Protein AF-A0A5C9EMW0-F1 (afdb_monomer_lite)

pLDDT: mean 88.85, std 13.1, range [24.2, 98.81]

Structure (mmCIF, N/CA/C/O backbone):
data_AF-A0A5C9EMW0-F1
#
_entry.id   AF-A0A5C9EMW0-F1
#
loop_
_atom_site.group_PDB
_atom_site.id
_atom_site.type_symbol
_atom_site.label_atom_id
_atom_site.label_alt_id
_atom_site.label_comp_id
_atom_site.label_asym_id
_atom_site.label_entity_id
_atom_site.label_seq_id
_atom_site.pdbx_PDB_ins_code
_atom_site.Cartn_x
_atom_site.Cartn_y
_atom_site.Cartn_z
_atom_site.occupancy
_atom_site.B_iso_or_equiv
_atom_site.auth_seq_id
_atom_site.auth_comp_id
_atom_site.auth_asym_id
_atom_site.auth_atom_id
_atom_site.pdbx_PDB_model_num
ATOM 1 N N . MET A 1 1 ? -1.738 -27.255 11.797 1.00 70.75 1 MET A N 1
ATOM 2 C CA . MET A 1 1 ? -0.998 -26.293 10.949 1.00 70.75 1 MET A CA 1
ATOM 3 C C . MET A 1 1 ? 0.011 -25.439 11.725 1.00 70.75 1 MET A C 1
ATOM 5 O O . MET A 1 1 ? 0.948 -24.984 11.097 1.00 70.75 1 MET A O 1
ATOM 9 N N . GLY A 1 2 ? -0.103 -25.238 13.052 1.00 86.50 2 GLY A N 1
ATOM 10 C CA . GLY A 1 2 ? 0.965 -24.588 13.847 1.00 86.50 2 GLY A CA 1
ATOM 11 C C . GLY A 1 2 ? 1.219 -23.105 13.528 1.00 86.50 2 GLY A C 1
ATOM 12 O O . GLY A 1 2 ? 2.198 -22.538 14.000 1.00 86.50 2 GLY A O 1
ATOM 13 N N . CYS A 1 3 ? 0.354 -22.484 12.723 1.00 91.69 3 CYS A N 1
ATOM 14 C CA . CYS A 1 3 ? 0.459 -21.087 12.324 1.00 91.69 3 CYS A CA 1
ATOM 15 C C . CYS A 1 3 ? 0.139 -20.159 13.502 1.00 91.69 3 CYS A C 1
ATOM 17 O O . CYS A 1 3 ? -0.806 -20.402 14.249 1.00 91.69 3 CYS A O 1
ATOM 19 N N . ASN A 1 4 ? 0.892 -19.068 13.625 1.00 95.50 4 ASN A N 1
ATOM 20 C CA . ASN A 1 4 ? 0.680 -18.011 14.619 1.00 95.50 4 ASN A CA 1
ATOM 21 C C . ASN A 1 4 ? 0.079 -16.731 14.015 1.00 95.50 4 ASN A C 1
ATOM 23 O O . ASN A 1 4 ? -0.147 -15.764 14.736 1.00 95.50 4 ASN A O 1
ATOM 27 N N . ALA A 1 5 ? -0.169 -16.714 12.705 1.00 96.25 5 ALA A N 1
ATOM 28 C CA . ALA A 1 5 ? -0.697 -15.577 11.971 1.00 96.25 5 ALA A CA 1
ATOM 29 C C . ALA A 1 5 ? -1.609 -16.046 10.835 1.00 96.25 5 ALA A C 1
ATOM 31 O O . ALA A 1 5 ? -1.439 -17.145 10.303 1.00 96.25 5 ALA A O 1
ATOM 32 N N . PHE A 1 6 ? -2.554 -15.191 10.449 1.00 96.94 6 PHE A N 1
ATOM 33 C CA . PHE A 1 6 ? -3.422 -15.412 9.301 1.00 96.94 6 PHE A CA 1
ATOM 34 C C . PHE A 1 6 ? -3.557 -14.124 8.493 1.00 96.94 6 PHE A C 1
ATOM 36 O O . PHE A 1 6 ? -4.034 -13.099 8.988 1.00 96.94 6 PHE A O 1
ATOM 43 N N . ARG A 1 7 ? -3.138 -14.181 7.228 1.00 97.06 7 ARG A N 1
ATOM 44 C CA . ARG A 1 7 ? -3.269 -13.075 6.283 1.00 97.06 7 ARG A CA 1
ATOM 45 C C . ARG A 1 7 ? -4.601 -13.179 5.554 1.00 97.06 7 ARG A C 1
ATOM 47 O O . ARG A 1 7 ? -4.888 -14.199 4.939 1.00 97.06 7 ARG A O 1
ATOM 54 N N . MET A 1 8 ? -5.382 -12.103 5.567 1.00 97.38 8 MET A N 1
ATOM 55 C CA . MET A 1 8 ? -6.654 -12.036 4.849 1.00 97.38 8 MET A CA 1
ATOM 56 C C . MET A 1 8 ? -6.841 -10.704 4.134 1.00 97.38 8 MET A C 1
ATOM 58 O O . MET A 1 8 ? -6.322 -9.680 4.569 1.00 97.38 8 MET A O 1
ATOM 62 N N . GLY A 1 9 ? -7.597 -10.715 3.038 1.00 97.69 9 GLY A N 1
ATOM 63 C CA . GLY A 1 9 ? -8.006 -9.503 2.334 1.00 97.69 9 GLY A CA 1
ATOM 64 C C . GLY A 1 9 ? -9.361 -8.984 2.804 1.00 97.69 9 GLY A C 1
ATOM 65 O O . GLY A 1 9 ? -10.212 -9.755 3.253 1.00 97.69 9 GLY A O 1
ATOM 66 N N . ILE A 1 10 ? -9.581 -7.683 2.634 1.00 97.94 10 ILE A N 1
ATOM 67 C CA . ILE A 1 10 ? -10.910 -7.077 2.702 1.00 97.94 10 ILE A CA 1
ATOM 68 C C . ILE A 1 10 ? -11.396 -6.717 1.299 1.00 97.94 10 ILE A C 1
ATOM 70 O O . ILE A 1 10 ? -10.668 -6.125 0.507 1.00 97.94 10 ILE A O 1
ATOM 74 N N . ALA A 1 11 ? -12.627 -7.101 0.969 1.00 97.69 11 ALA A N 1
ATOM 75 C CA . ALA A 1 11 ? -13.208 -6.823 -0.336 1.00 97.69 11 ALA A CA 1
ATOM 76 C C . ALA A 1 11 ? -13.998 -5.513 -0.277 1.00 97.69 11 ALA A C 1
ATOM 78 O O . ALA A 1 11 ? -15.103 -5.477 0.264 1.00 97.69 11 ALA A O 1
ATOM 79 N N . TRP A 1 12 ? -13.464 -4.445 -0.873 1.00 97.44 12 TRP A N 1
ATOM 80 C CA . TRP A 1 12 ? -14.150 -3.148 -0.936 1.00 97.44 12 TRP A CA 1
ATOM 81 C C . TRP A 1 12 ? -15.536 -3.260 -1.599 1.00 97.44 12 TRP A C 1
ATOM 83 O O . TRP A 1 12 ? -16.497 -2.658 -1.126 1.00 97.44 12 TRP A O 1
ATOM 93 N N . SER A 1 13 ? -15.701 -4.131 -2.598 1.00 95.69 13 SER A N 1
ATOM 94 C CA . SER A 1 13 ? -17.003 -4.405 -3.227 1.00 95.69 13 SER A CA 1
ATOM 95 C C . SER A 1 13 ? -18.053 -4.998 -2.280 1.00 95.69 13 SER A C 1
ATOM 97 O O . SER A 1 13 ? -19.238 -4.863 -2.554 1.00 95.69 13 SER A O 1
ATOM 99 N N . ARG A 1 14 ? -17.655 -5.625 -1.163 1.00 96.88 14 ARG A N 1
ATOM 100 C CA . ARG A 1 14 ? -18.589 -6.058 -0.107 1.00 96.88 14 ARG A CA 1
ATOM 101 C C . ARG A 1 14 ? -18.942 -4.933 0.859 1.00 96.88 14 ARG A C 1
ATOM 103 O O . ARG A 1 14 ? -20.022 -4.954 1.423 1.00 96.88 14 ARG A O 1
ATOM 110 N N . ILE A 1 15 ? -18.034 -3.979 1.061 1.00 98.12 15 ILE A N 1
ATOM 111 C CA . ILE A 1 15 ? -18.240 -2.839 1.965 1.00 98.12 15 ILE A CA 1
ATOM 112 C C . ILE A 1 15 ? -19.089 -1.746 1.306 1.00 98.12 15 ILE A C 1
ATOM 114 O O . ILE A 1 15 ? -19.855 -1.065 1.979 1.00 98.12 15 ILE A O 1
ATOM 118 N N . GLN A 1 16 ? -18.971 -1.574 -0.009 1.00 96.75 16 GLN A N 1
ATOM 119 C CA . GLN A 1 16 ? -19.819 -0.682 -0.802 1.00 96.75 16 GLN A CA 1
ATOM 120 C C . GLN A 1 16 ? -20.329 -1.435 -2.035 1.00 96.75 16 GLN A C 1
ATOM 122 O O . GLN A 1 16 ? -19.786 -1.253 -3.134 1.00 96.75 16 GLN A O 1
ATOM 127 N N . PRO A 1 17 ? -21.321 -2.325 -1.851 1.00 94.44 17 PRO A N 1
ATOM 128 C CA . PRO A 1 17 ? -21.862 -3.140 -2.927 1.00 94.44 17 PRO A CA 1
ATOM 129 C C . PRO A 1 17 ? -22.707 -2.308 -3.889 1.00 94.44 17 PRO A C 1
ATOM 131 O O . PRO A 1 17 ? -23.307 -1.299 -3.524 1.00 94.44 17 PRO A O 1
ATOM 134 N N . THR A 1 18 ? -22.766 -2.755 -5.139 1.00 91.69 18 THR A N 1
ATOM 135 C CA . THR A 1 18 ? -23.586 -2.150 -6.189 1.00 91.69 18 THR A CA 1
ATOM 136 C C . THR A 1 18 ? -24.139 -3.237 -7.102 1.00 91.69 18 THR A C 1
ATOM 138 O O . THR A 1 18 ? -23.492 -4.266 -7.302 1.00 91.69 18 THR A O 1
ATOM 141 N N . THR A 1 19 ? -25.316 -2.996 -7.672 1.00 87.31 19 THR A N 1
ATOM 142 C CA . THR A 1 19 ? -25.854 -3.764 -8.805 1.00 87.31 19 THR A CA 1
ATOM 143 C C . THR A 1 19 ? -25.600 -3.068 -10.146 1.00 87.31 19 THR A C 1
ATOM 145 O O . THR A 1 19 ? -25.823 -3.668 -11.194 1.00 87.31 19 THR A O 1
ATOM 148 N N . PHE A 1 20 ? -25.119 -1.819 -10.131 1.00 84.69 20 PHE A N 1
ATOM 149 C CA . PHE A 1 20 ? -24.737 -1.085 -11.335 1.00 84.69 20 PHE A CA 1
ATOM 150 C C . PHE A 1 20 ? -23.398 -1.594 -11.876 1.00 84.69 20 PHE A C 1
ATOM 152 O O . PHE A 1 20 ? -22.451 -1.802 -11.116 1.00 84.69 20 PHE A O 1
ATOM 159 N N . LEU A 1 21 ? -23.327 -1.760 -13.196 1.00 81.81 21 LEU A N 1
ATOM 160 C CA . LEU A 1 21 ? -22.148 -2.266 -13.908 1.00 81.81 21 LEU A CA 1
ATOM 161 C C . LEU A 1 21 ? -21.281 -1.156 -14.522 1.00 81.81 21 LEU A C 1
ATOM 163 O O . LEU A 1 21 ? -20.309 -1.454 -15.202 1.00 81.81 21 LEU A O 1
ATOM 167 N N . GLU A 1 22 ? -21.622 0.106 -14.263 1.00 83.12 22 GLU A N 1
ATOM 168 C CA . GLU A 1 22 ? -20.934 1.292 -14.775 1.00 83.12 22 GLU A CA 1
ATOM 169 C C . GLU A 1 22 ? -20.528 2.220 -13.619 1.00 83.12 22 GLU A C 1
ATOM 171 O O . GLU A 1 22 ? -21.116 2.129 -12.529 1.00 83.12 22 GLU A O 1
ATOM 176 N N . PRO A 1 23 ? -19.568 3.144 -13.835 1.00 85.62 23 PRO A N 1
ATOM 177 C CA . PRO A 1 23 ? -19.171 4.109 -12.822 1.00 85.62 23 PRO A CA 1
ATOM 178 C C . PRO A 1 23 ? -20.365 4.890 -12.254 1.00 85.62 23 PRO A C 1
ATOM 180 O O . PRO A 1 23 ? -21.146 5.496 -12.987 1.00 85.62 23 PRO A O 1
ATOM 183 N N . TYR A 1 24 ? -20.490 4.901 -10.928 1.00 86.75 24 TYR A N 1
ATOM 184 C CA . TYR A 1 24 ? -21.628 5.470 -10.201 1.00 86.75 24 TYR A CA 1
ATOM 185 C C . TYR A 1 24 ? -21.131 6.156 -8.913 1.00 86.75 24 TYR A C 1
ATOM 187 O O . TYR A 1 24 ? -20.041 5.830 -8.434 1.00 86.75 24 TYR A O 1
ATOM 195 N N . PRO A 1 25 ? -21.861 7.129 -8.328 1.00 89.25 25 PRO A N 1
ATOM 196 C CA . PRO A 1 25 ? -21.508 7.666 -7.016 1.00 89.25 25 PRO A CA 1
ATOM 197 C C . PRO A 1 25 ? -21.309 6.561 -5.960 1.00 89.25 25 PRO A C 1
ATOM 199 O O . PRO A 1 25 ? -21.977 5.530 -6.042 1.00 89.25 25 PRO A O 1
ATOM 202 N N . PRO A 1 26 ? -20.432 6.759 -4.955 1.00 92.56 26 PRO A N 1
ATOM 203 C CA . PRO A 1 26 ? -20.156 5.737 -3.949 1.00 92.56 26 PRO A CA 1
ATOM 204 C C . PRO A 1 26 ? -21.448 5.196 -3.309 1.00 92.56 26 PRO A C 1
ATOM 206 O O . PRO A 1 26 ? -22.205 5.982 -2.730 1.00 92.56 26 PRO A O 1
ATOM 209 N N . PRO A 1 27 ? -21.716 3.878 -3.383 1.00 94.56 27 PRO A N 1
ATOM 210 C CA . PRO A 1 27 ? -22.856 3.264 -2.721 1.00 94.56 27 PRO A CA 1
ATOM 211 C C . PRO A 1 27 ? -22.801 3.432 -1.206 1.00 94.56 27 PRO A C 1
ATOM 213 O O . PRO A 1 27 ? -21.761 3.761 -0.617 1.00 94.56 27 PRO A O 1
ATOM 216 N N . LYS A 1 28 ? -23.931 3.139 -0.557 1.00 95.31 28 LYS A N 1
ATOM 217 C CA . LYS A 1 28 ? -24.018 3.136 0.902 1.00 95.31 28 LYS A CA 1
ATOM 218 C C . LYS A 1 28 ? -22.983 2.173 1.488 1.00 95.31 28 LYS A C 1
ATOM 220 O O . LYS A 1 28 ? -22.788 1.066 0.995 1.00 95.31 28 LYS A O 1
ATOM 225 N N . TRP A 1 29 ? -22.346 2.619 2.563 1.00 97.62 29 TRP A N 1
ATOM 226 C CA . TRP A 1 29 ? -21.439 1.801 3.352 1.00 97.62 29 TRP A CA 1
ATOM 227 C C . TRP A 1 29 ? -22.216 0.720 4.109 1.00 97.62 29 TRP A C 1
ATOM 229 O O . TRP A 1 29 ? -23.111 1.036 4.898 1.00 97.62 29 TRP A O 1
ATOM 239 N N . ASP A 1 30 ? -21.882 -0.539 3.859 1.00 98.06 30 ASP A N 1
ATOM 240 C CA . ASP A 1 30 ? -22.531 -1.705 4.445 1.00 98.06 30 ASP A CA 1
ATOM 241 C C . ASP A 1 30 ? -21.900 -2.046 5.803 1.00 98.06 30 ASP A C 1
ATOM 243 O O . ASP A 1 30 ? -20.851 -2.689 5.905 1.00 98.06 30 ASP A O 1
ATOM 247 N N . SER A 1 31 ? -22.550 -1.600 6.878 1.00 97.62 31 SER A N 1
ATOM 248 C CA . SER A 1 31 ? -22.099 -1.855 8.247 1.00 97.62 31 SER A CA 1
ATOM 249 C C . SER A 1 31 ? -22.169 -3.329 8.662 1.00 97.62 31 SER A C 1
ATOM 251 O O . SER A 1 31 ? -21.409 -3.723 9.556 1.00 97.62 31 SER A O 1
ATOM 253 N N . ASP A 1 32 ? -23.028 -4.136 8.034 1.00 98.25 32 ASP A N 1
ATOM 254 C CA . ASP A 1 32 ? -23.157 -5.566 8.324 1.00 98.25 32 ASP A CA 1
ATOM 255 C C . ASP A 1 32 ? -21.980 -6.333 7.719 1.00 98.25 32 ASP A C 1
ATOM 257 O O . ASP A 1 32 ? -21.380 -7.181 8.388 1.00 98.25 32 ASP A O 1
ATOM 261 N N . ALA A 1 33 ? -21.549 -5.957 6.511 1.00 98.38 33 ALA A N 1
ATOM 262 C CA . ALA A 1 33 ? -20.319 -6.466 5.915 1.00 98.38 33 ALA A CA 1
ATOM 263 C C . ALA A 1 33 ? -19.090 -6.142 6.785 1.00 98.38 33 ALA A C 1
ATOM 265 O O . ALA A 1 33 ? -18.270 -7.025 7.056 1.00 98.38 33 ALA A O 1
ATOM 266 N N . VAL A 1 34 ? -18.978 -4.912 7.305 1.00 98.62 34 VAL A N 1
ATOM 267 C CA . VAL A 1 34 ? -17.901 -4.549 8.250 1.00 98.62 34 VAL A CA 1
ATOM 268 C C . VAL A 1 34 ? -17.983 -5.386 9.531 1.00 98.62 34 VAL A C 1
ATOM 270 O O . VAL A 1 34 ? -16.963 -5.866 10.028 1.00 98.62 34 VAL A O 1
ATOM 273 N N . ALA A 1 35 ? -19.185 -5.592 10.080 1.00 98.56 35 ALA A N 1
ATOM 274 C CA . ALA A 1 35 ? -19.381 -6.417 11.272 1.00 98.56 35 ALA A CA 1
ATOM 275 C C . ALA A 1 35 ? -18.983 -7.883 11.039 1.00 98.56 35 ALA A C 1
ATOM 277 O O . ALA A 1 35 ? -18.394 -8.505 11.926 1.00 98.56 35 ALA A O 1
ATOM 278 N N . HIS A 1 36 ? -19.244 -8.412 9.845 1.00 98.50 36 HIS A N 1
ATOM 279 C CA . HIS A 1 36 ? -18.816 -9.745 9.444 1.00 98.50 36 HIS A CA 1
ATOM 280 C C . HIS A 1 36 ? -17.285 -9.869 9.424 1.00 98.50 36 HIS A C 1
ATOM 282 O O . HIS A 1 36 ? -16.738 -10.772 10.057 1.00 98.50 36 HIS A O 1
ATOM 288 N N . TYR A 1 37 ? -16.577 -8.929 8.786 1.00 98.69 37 TYR A N 1
ATOM 289 C CA . TYR A 1 37 ? -15.110 -8.900 8.807 1.00 98.69 37 TYR A CA 1
ATOM 290 C C . TYR A 1 37 ? -14.548 -8.768 10.227 1.00 98.69 37 TYR A C 1
ATOM 292 O O . TYR A 1 37 ? -13.621 -9.493 10.589 1.00 98.69 37 TYR A O 1
ATOM 300 N N . ALA A 1 38 ? -15.140 -7.911 11.064 1.00 98.69 38 ALA A N 1
ATOM 301 C CA . ALA A 1 38 ? -14.742 -7.780 12.464 1.00 98.69 38 ALA A CA 1
ATOM 302 C C . ALA A 1 38 ? -14.901 -9.099 13.240 1.00 98.69 38 ALA A C 1
ATOM 304 O O . ALA A 1 38 ? -14.037 -9.420 14.049 1.00 98.69 38 ALA A O 1
ATOM 305 N N . LYS A 1 39 ? -15.948 -9.891 12.964 1.00 98.56 39 LYS A N 1
ATOM 306 C CA . LYS A 1 39 ? -16.153 -11.215 13.577 1.00 98.56 39 LYS A CA 1
ATOM 307 C C . LYS A 1 39 ? -15.090 -12.232 13.145 1.00 98.56 39 LYS A C 1
ATOM 309 O O . LYS A 1 39 ? -14.631 -13.025 13.967 1.00 98.56 39 LYS A O 1
ATOM 314 N N . ILE A 1 40 ? -14.669 -12.208 11.877 1.00 98.50 40 ILE A N 1
ATOM 315 C CA . ILE A 1 40 ? -13.554 -13.046 11.401 1.00 98.50 40 ILE A CA 1
ATOM 316 C C . ILE A 1 40 ? -12.268 -12.672 12.150 1.00 98.50 40 ILE A C 1
ATOM 318 O O . ILE A 1 40 ? -11.602 -13.543 12.703 1.00 98.50 40 ILE A O 1
ATOM 322 N N . LEU A 1 41 ? -11.946 -11.379 12.225 1.00 98.62 41 LEU A N 1
ATOM 323 C CA . LEU A 1 41 ? -10.743 -10.880 12.899 1.00 98.62 41 LEU A CA 1
ATOM 324 C C . LEU A 1 41 ? -10.756 -11.165 14.410 1.00 98.62 41 LEU A C 1
ATOM 326 O O . LEU A 1 41 ? -9.747 -11.596 14.963 1.00 98.62 41 LEU A O 1
ATOM 330 N N . GLU A 1 42 ? -11.904 -10.989 15.065 1.00 98.44 42 GLU A N 1
ATOM 331 C CA . GLU A 1 42 ? -12.145 -11.392 16.455 1.00 98.44 42 GLU A CA 1
ATOM 332 C C . GLU A 1 42 ? -11.858 -12.883 16.653 1.00 98.44 42 GLU A C 1
ATOM 334 O O . GLU A 1 42 ? -11.175 -13.258 17.604 1.00 98.44 42 GLU A O 1
ATOM 339 N N . THR A 1 43 ? -12.322 -13.731 15.730 1.00 97.88 43 THR A N 1
ATOM 340 C CA . THR A 1 43 ? -12.059 -15.173 15.776 1.00 97.88 43 THR A CA 1
ATOM 341 C C . THR A 1 43 ? -10.554 -15.435 15.718 1.00 97.88 43 THR A C 1
ATOM 343 O O . THR A 1 43 ? -10.020 -16.099 16.600 1.00 97.88 43 THR A O 1
ATOM 346 N N . LEU A 1 44 ? -9.835 -14.854 14.753 1.00 97.38 44 LEU A N 1
ATOM 347 C CA . LEU A 1 44 ? -8.378 -15.014 14.648 1.00 97.38 44 LEU A CA 1
ATOM 348 C C . LEU A 1 44 ? -7.660 -14.631 15.954 1.00 97.38 44 LEU A C 1
ATOM 350 O O . LEU A 1 44 ? -6.851 -15.408 16.462 1.00 97.38 44 LEU A O 1
ATOM 354 N N . ILE A 1 45 ? -8.020 -13.484 16.538 1.00 97.25 45 ILE A N 1
ATOM 355 C CA . ILE A 1 45 ? -7.441 -12.987 17.793 1.00 97.25 45 ILE A CA 1
ATOM 356 C C . ILE A 1 45 ? -7.719 -13.948 18.957 1.00 97.25 45 ILE A C 1
ATOM 358 O O . ILE A 1 45 ? -6.793 -14.285 19.697 1.00 97.25 45 ILE A O 1
ATOM 362 N N . THR A 1 46 ? -8.960 -14.420 19.108 1.00 96.31 46 THR A N 1
ATOM 363 C CA . THR A 1 46 ? -9.364 -15.355 20.175 1.00 96.31 46 THR A CA 1
ATOM 364 C C . THR A 1 46 ? -8.626 -16.690 20.075 1.00 96.31 46 THR A C 1
ATOM 366 O O . THR A 1 46 ? -8.224 -17.261 21.088 1.00 96.31 46 THR A O 1
ATOM 369 N N . TYR A 1 47 ? -8.357 -17.152 18.852 1.00 95.31 47 TYR A N 1
ATOM 370 C CA . TYR A 1 47 ? -7.547 -18.342 18.585 1.00 95.31 47 TYR A CA 1
ATOM 371 C C . TYR A 1 47 ? -6.030 -18.073 18.596 1.00 95.31 47 TYR A C 1
ATOM 373 O O . TYR A 1 47 ? -5.251 -18.939 18.201 1.00 95.31 47 TYR A O 1
ATOM 381 N N . LYS A 1 48 ? -5.593 -16.904 19.086 1.00 95.25 48 LYS A N 1
ATOM 382 C CA . LYS A 1 48 ? -4.180 -16.503 19.215 1.00 95.25 48 LYS A CA 1
ATOM 383 C C . LYS A 1 48 ? -3.415 -16.488 17.883 1.00 95.25 48 LYS A C 1
ATOM 385 O O . LYS A 1 48 ? -2.200 -16.673 17.873 1.00 95.25 48 LYS A O 1
ATOM 390 N N . MET A 1 49 ? -4.111 -16.239 16.773 1.00 96.88 49 MET A N 1
ATOM 391 C CA . MET A 1 49 ? -3.503 -15.971 15.471 1.00 96.88 49 MET A CA 1
ATOM 392 C C . MET A 1 49 ? -3.463 -14.464 15.212 1.00 96.88 49 MET A C 1
ATOM 394 O O . MET A 1 49 ? -4.482 -13.781 15.298 1.00 96.88 49 MET A O 1
ATOM 398 N N . GLU A 1 50 ? -2.289 -13.941 14.870 1.00 97.88 50 GLU A N 1
ATOM 399 C CA . GLU A 1 50 ? -2.089 -12.551 14.465 1.00 97.88 50 GLU A CA 1
ATOM 400 C C . GLU A 1 50 ? -2.777 -12.272 13.118 1.00 97.88 50 GLU A C 1
ATOM 402 O O . GLU A 1 50 ? -2.383 -12.855 12.101 1.00 97.88 50 GLU A O 1
ATOM 407 N N . PRO A 1 51 ? -3.783 -11.383 13.053 1.00 98.12 51 PRO A N 1
ATOM 408 C CA . PRO A 1 51 ? -4.380 -11.014 11.780 1.00 98.12 51 PRO A CA 1
ATOM 409 C C . PRO A 1 51 ? -3.454 -10.075 10.998 1.00 98.12 51 PRO A C 1
ATOM 411 O O . PRO A 1 51 ? -3.019 -9.047 11.519 1.00 98.12 51 PRO A O 1
ATOM 414 N N . ILE A 1 52 ? -3.214 -10.390 9.724 1.00 98.50 52 ILE A N 1
ATOM 415 C CA . ILE A 1 52 ? -2.524 -9.507 8.773 1.00 98.50 52 ILE A CA 1
ATOM 416 C C . ILE A 1 52 ? -3.537 -9.075 7.712 1.00 98.50 52 ILE A C 1
ATOM 418 O O . ILE A 1 52 ? -3.939 -9.876 6.862 1.00 98.50 52 ILE A O 1
ATOM 422 N N . LEU A 1 53 ? -3.975 -7.816 7.758 1.00 98.69 53 LEU A N 1
ATOM 423 C CA . LEU A 1 53 ? -5.043 -7.327 6.885 1.00 98.69 53 LEU A CA 1
ATOM 424 C C . LEU A 1 53 ? -4.477 -6.760 5.576 1.00 98.69 53 LEU A C 1
ATOM 426 O O . LEU A 1 53 ? -3.682 -5.824 5.589 1.00 98.69 53 LEU A O 1
ATOM 430 N N . THR A 1 54 ? -4.915 -7.303 4.439 1.00 98.75 54 THR A N 1
ATOM 431 C CA . THR A 1 54 ? -4.600 -6.794 3.097 1.00 98.75 54 THR A CA 1
ATOM 432 C C . THR A 1 54 ? -5.724 -5.883 2.591 1.00 98.75 54 THR A C 1
ATOM 434 O O . THR A 1 54 ? -6.855 -6.347 2.443 1.00 98.75 54 THR A O 1
ATOM 437 N N . LEU A 1 55 ? -5.433 -4.607 2.317 1.00 98.62 55 LEU A N 1
ATOM 438 C CA . LEU A 1 55 ? -6.447 -3.593 1.976 1.00 98.62 55 LEU A CA 1
ATOM 439 C C . LEU A 1 55 ? -6.847 -3.597 0.496 1.00 98.62 55 LEU A C 1
ATOM 441 O O . LEU A 1 55 ? -8.000 -3.322 0.173 1.00 98.62 55 LEU A O 1
ATOM 445 N N . HIS A 1 56 ? -5.923 -3.943 -0.399 1.00 98.06 56 HIS A N 1
ATOM 446 C CA . HIS A 1 56 ? -6.209 -4.155 -1.813 1.00 98.06 56 HIS A CA 1
ATOM 447 C C . HIS A 1 56 ? -5.540 -5.430 -2.322 1.00 98.06 56 HIS A C 1
ATOM 449 O O . HIS A 1 56 ? -4.312 -5.549 -2.329 1.00 98.06 56 HIS A O 1
ATOM 455 N N . HIS A 1 57 ? -6.360 -6.366 -2.796 1.00 96.69 57 HIS A N 1
ATOM 456 C CA . HIS A 1 57 ? -5.920 -7.648 -3.338 1.00 96.69 57 HIS A CA 1
ATOM 457 C C . HIS A 1 57 ? -6.507 -7.850 -4.742 1.00 96.69 57 HIS A C 1
ATOM 459 O O . HIS A 1 57 ? -7.448 -8.612 -4.930 1.00 96.69 57 HIS A O 1
ATOM 465 N N . PHE A 1 58 ? -5.979 -7.090 -5.707 1.00 93.62 58 PHE A N 1
ATOM 466 C CA . PHE A 1 58 ? -6.324 -7.090 -7.144 1.00 93.62 58 PHE A CA 1
ATOM 467 C C . PHE A 1 58 ? -7.757 -6.702 -7.535 1.00 93.62 58 PHE A C 1
ATOM 469 O O . PHE A 1 58 ? -8.002 -6.386 -8.697 1.00 93.62 58 PHE A O 1
ATOM 476 N N . THR A 1 59 ? -8.693 -6.661 -6.591 1.00 90.25 59 THR A N 1
ATOM 477 C CA . THR A 1 59 ? -10.100 -6.355 -6.860 1.00 90.25 59 THR A CA 1
ATOM 478 C C . THR A 1 59 ? -10.525 -5.022 -6.261 1.00 90.25 59 THR A C 1
ATOM 480 O O . THR A 1 59 ? -10.195 -4.717 -5.113 1.00 90.25 59 THR A O 1
ATOM 483 N N . HIS A 1 60 ? -11.357 -4.289 -6.993 1.00 92.12 60 HIS A N 1
ATOM 484 C CA . HIS A 1 60 ? -12.054 -3.092 -6.529 1.00 92.12 60 HIS A CA 1
ATOM 485 C C . HIS A 1 60 ? -13.497 -3.075 -7.081 1.00 92.12 60 HIS A C 1
ATOM 487 O O . HIS A 1 60 ? -13.790 -3.805 -8.030 1.00 92.12 60 HIS A O 1
ATOM 493 N N . PRO A 1 61 ? -14.430 -2.332 -6.452 1.00 92.94 61 PRO A N 1
ATOM 494 C CA . PRO A 1 61 ? -15.825 -2.272 -6.883 1.00 92.94 61 PRO A CA 1
ATOM 495 C C . PRO A 1 61 ? -16.021 -1.785 -8.324 1.00 92.94 61 PRO A C 1
ATOM 497 O O . PRO A 1 61 ? -15.336 -0.867 -8.760 1.00 92.94 61 PRO A O 1
ATOM 500 N N . MET A 1 62 ? -17.038 -2.318 -9.009 1.00 88.12 62 MET A N 1
ATOM 501 C CA . MET A 1 62 ? -17.390 -1.945 -10.391 1.00 88.12 62 MET A CA 1
ATOM 502 C C . MET A 1 62 ? -17.926 -0.510 -10.535 1.00 88.12 62 MET A C 1
ATOM 504 O O . MET A 1 62 ? -17.834 0.075 -11.602 1.00 88.12 62 MET A O 1
ATOM 508 N N . TRP A 1 63 ? -18.479 0.081 -9.467 1.00 92.62 63 TRP A N 1
ATOM 509 C CA . TRP A 1 63 ? -18.944 1.476 -9.503 1.00 92.62 63 TRP A CA 1
ATOM 510 C C . TRP A 1 63 ? -17.789 2.487 -9.572 1.00 92.62 63 TRP A C 1
ATOM 512 O O . TRP A 1 63 ? -18.023 3.682 -9.761 1.00 92.62 63 TRP A O 1
ATOM 522 N N . LEU A 1 64 ? -16.548 2.033 -9.395 1.00 92.88 64 LEU A N 1
ATOM 523 C CA . LEU A 1 64 ? -15.361 2.834 -9.650 1.00 92.88 64 LEU A CA 1
ATOM 524 C C . LEU A 1 64 ? -15.012 2.804 -11.142 1.00 92.88 64 LEU A C 1
ATOM 526 O O . LEU A 1 64 ? -15.455 1.945 -11.894 1.00 92.88 64 LEU A O 1
ATOM 530 N N . ASP A 1 65 ? -14.170 3.740 -11.570 1.00 89.69 65 ASP A N 1
ATOM 531 C CA . ASP A 1 65 ? -13.555 3.676 -12.897 1.00 89.69 65 ASP A CA 1
ATOM 532 C C . ASP A 1 65 ? -12.748 2.371 -13.033 1.00 89.69 65 ASP A C 1
ATOM 534 O O . ASP A 1 65 ? -11.970 2.033 -12.137 1.00 89.69 65 ASP A O 1
ATOM 538 N N . ILE A 1 66 ? -12.923 1.659 -14.149 1.00 89.69 66 ILE A N 1
ATOM 539 C CA . ILE A 1 66 ? -12.220 0.406 -14.463 1.00 89.69 66 ILE A CA 1
ATOM 540 C C . ILE A 1 66 ? -10.693 0.580 -14.485 1.00 89.69 66 ILE A C 1
ATOM 542 O O . ILE A 1 66 ? -9.951 -0.320 -14.103 1.00 89.69 66 ILE A O 1
ATOM 546 N N . ASP A 1 67 ? -10.210 1.771 -14.853 1.00 92.56 67 ASP A N 1
ATOM 547 C CA . ASP A 1 67 ? -8.812 2.167 -14.728 1.00 92.56 67 ASP A CA 1
ATOM 548 C C . ASP A 1 67 ? -8.613 3.000 -13.443 1.00 92.56 67 ASP A C 1
ATOM 550 O O . ASP A 1 67 ? -8.011 4.081 -13.480 1.00 92.56 67 ASP A O 1
ATOM 554 N N . LEU A 1 68 ? -9.125 2.521 -12.299 1.00 93.44 68 LEU A N 1
ATOM 555 C CA . LEU A 1 68 ? -9.209 3.215 -11.002 1.00 93.44 68 LEU A CA 1
ATOM 556 C C . LEU A 1 68 ? -8.006 4.120 -10.706 1.00 93.44 68 LEU A C 1
ATOM 558 O O . LEU A 1 68 ? -8.164 5.306 -10.410 1.00 93.44 68 LEU A O 1
ATOM 562 N N . TRP A 1 69 ? -6.798 3.571 -10.822 1.00 94.94 69 TRP A N 1
ATOM 563 C CA . TRP A 1 69 ? -5.527 4.226 -10.485 1.00 94.94 69 TRP A CA 1
ATOM 564 C C . TRP A 1 69 ? -5.145 5.371 -11.424 1.00 94.94 69 TRP A C 1
ATOM 566 O O . TRP A 1 69 ? -4.353 6.240 -11.065 1.00 94.94 69 TRP A O 1
ATOM 576 N N . LEU A 1 70 ? -5.688 5.366 -12.639 1.00 94.88 70 LEU A N 1
ATOM 577 C CA . LEU A 1 70 ? -5.494 6.401 -13.650 1.00 94.88 70 LEU A CA 1
ATOM 578 C C . LEU A 1 70 ? -6.603 7.457 -13.618 1.00 94.88 70 LEU A C 1
ATOM 580 O O . LEU A 1 70 ? -6.465 8.497 -14.268 1.00 94.88 70 LEU A O 1
ATOM 584 N N . SER A 1 71 ? -7.693 7.198 -12.895 1.00 93.50 71 SER A N 1
ATOM 585 C CA . SER A 1 71 ? -8.810 8.127 -12.754 1.00 93.50 71 SER A CA 1
ATOM 586 C C . SER A 1 71 ? -8.467 9.297 -11.818 1.00 93.50 71 SER A C 1
ATOM 588 O O . SER A 1 71 ? -7.587 9.215 -10.960 1.00 93.50 71 SER A O 1
ATOM 590 N N . LYS A 1 72 ? -9.186 10.418 -11.964 1.00 91.31 72 LYS A N 1
ATOM 591 C CA . LYS A 1 72 ? -8.964 11.626 -11.145 1.00 91.31 72 LYS A CA 1
ATOM 592 C C . LYS A 1 72 ? -9.381 11.437 -9.680 1.00 91.31 72 LYS A C 1
ATOM 594 O O . LYS A 1 72 ? -8.768 12.033 -8.801 1.00 91.31 72 LYS A O 1
ATOM 599 N N . LYS A 1 73 ? -10.436 10.652 -9.428 1.00 92.50 73 LYS A N 1
ATOM 600 C CA . LYS A 1 73 ? -11.053 10.483 -8.097 1.00 92.50 73 LYS A CA 1
ATOM 601 C C . LYS A 1 73 ? -10.681 9.163 -7.419 1.00 92.50 73 LYS A C 1
ATOM 603 O O . LYS A 1 73 ? -10.620 9.114 -6.197 1.00 92.50 73 LYS A O 1
ATOM 608 N N . GLY A 1 74 ? -10.409 8.116 -8.195 1.00 94.56 74 GLY A N 1
ATOM 609 C CA . GLY A 1 74 ? -10.155 6.762 -7.706 1.00 94.56 74 GLY A CA 1
ATOM 610 C C . GLY A 1 74 ? -9.087 6.651 -6.620 1.00 94.56 74 GLY A C 1
ATOM 611 O O . GLY A 1 74 ? -9.382 6.097 -5.562 1.00 94.56 74 GLY A O 1
ATOM 612 N N . PRO A 1 75 ? -7.884 7.227 -6.817 1.00 96.12 75 PRO A N 1
ATOM 613 C CA . PRO A 1 75 ? -6.841 7.250 -5.797 1.00 96.12 75 PRO A CA 1
ATOM 614 C C . PRO A 1 75 ? -7.319 7.765 -4.438 1.00 96.12 75 PRO A C 1
ATOM 616 O O . PRO A 1 75 ? -7.043 7.149 -3.414 1.00 96.12 75 PRO A O 1
ATOM 619 N N . GLN A 1 76 ? -8.065 8.870 -4.438 1.00 96.94 76 GLN A N 1
ATOM 620 C CA . GLN A 1 76 ? -8.568 9.494 -3.218 1.00 96.94 76 GLN A CA 1
ATOM 621 C C . GLN A 1 76 ? -9.655 8.640 -2.554 1.00 96.94 76 GLN A C 1
ATOM 623 O O . GLN A 1 76 ? -9.613 8.437 -1.345 1.00 96.94 76 GLN A O 1
ATOM 628 N N . LEU A 1 77 ? -10.565 8.062 -3.344 1.00 97.31 77 LEU A N 1
ATOM 629 C CA . LEU A 1 77 ? -11.593 7.149 -2.836 1.00 97.31 77 LEU A CA 1
ATOM 630 C C . LEU A 1 77 ? -10.984 5.907 -2.174 1.00 97.31 77 LEU A C 1
ATOM 632 O O . LEU A 1 77 ? -11.493 5.449 -1.155 1.00 97.31 77 LEU A O 1
ATOM 636 N N . PHE A 1 78 ? -9.888 5.366 -2.720 1.00 98.31 78 PHE A N 1
ATOM 637 C CA . PHE A 1 78 ? -9.217 4.220 -2.106 1.00 98.31 78 PHE A CA 1
ATOM 638 C C . PHE A 1 78 ? -8.534 4.590 -0.785 1.00 98.31 78 PHE A C 1
ATOM 640 O O . PHE A 1 78 ? -8.603 3.815 0.166 1.00 98.31 78 PHE A O 1
ATOM 647 N N . ILE A 1 79 ? -7.920 5.776 -0.701 1.00 98.56 79 ILE A N 1
ATOM 648 C CA . ILE A 1 79 ? -7.352 6.297 0.551 1.00 98.56 79 ILE A CA 1
ATOM 649 C C . ILE A 1 79 ? -8.450 6.426 1.618 1.00 98.56 79 ILE A C 1
ATOM 651 O O . ILE A 1 79 ? -8.291 5.924 2.728 1.00 98.56 79 ILE A O 1
ATOM 655 N N . GLU A 1 80 ? -9.588 7.031 1.269 1.00 98.38 80 GLU A N 1
ATOM 656 C CA . GLU A 1 80 ? -10.738 7.183 2.171 1.00 98.38 80 GLU A CA 1
ATOM 657 C C . GLU A 1 80 ? -11.303 5.832 2.619 1.00 98.38 80 GLU A C 1
ATOM 659 O O . GLU A 1 80 ? -11.549 5.634 3.809 1.00 98.38 80 GLU A O 1
ATOM 664 N N . PHE A 1 81 ? -11.458 4.883 1.689 1.00 98.62 81 PHE A N 1
ATOM 665 C CA . PHE A 1 81 ? -11.870 3.517 2.004 1.00 98.62 81 PHE A CA 1
ATOM 666 C C . PHE A 1 81 ? -10.906 2.856 2.993 1.00 98.62 81 PHE A C 1
ATOM 668 O O . PHE A 1 81 ? -11.354 2.354 4.022 1.00 98.62 81 PHE A O 1
ATOM 675 N N . ALA A 1 82 ? -9.604 2.873 2.695 1.00 98.75 82 ALA A N 1
ATOM 676 C CA . ALA A 1 82 ? -8.561 2.235 3.492 1.00 98.75 82 ALA A CA 1
ATOM 677 C C . ALA A 1 82 ? -8.514 2.785 4.925 1.00 98.75 82 ALA A C 1
ATOM 679 O O . ALA A 1 82 ? -8.490 2.011 5.880 1.00 98.75 82 ALA A O 1
ATOM 680 N N . THR A 1 83 ? -8.555 4.107 5.087 1.00 98.69 83 THR A N 1
ATOM 681 C CA . THR A 1 83 ? -8.526 4.742 6.410 1.00 98.69 83 THR A CA 1
ATOM 682 C C . THR A 1 83 ? -9.819 4.469 7.182 1.00 98.69 83 THR A C 1
ATOM 684 O O . THR A 1 83 ? -9.768 4.039 8.335 1.00 98.69 83 THR A O 1
ATOM 687 N N . ARG A 1 84 ? -10.985 4.625 6.536 1.00 98.75 84 ARG A N 1
ATOM 688 C CA . ARG A 1 84 ? -12.292 4.407 7.173 1.00 98.75 84 ARG A CA 1
ATOM 689 C C . ARG A 1 84 ? -12.495 2.961 7.612 1.00 98.75 84 ARG A C 1
ATOM 691 O O . ARG A 1 84 ? -12.981 2.718 8.714 1.00 98.75 84 ARG A O 1
ATOM 698 N N . ILE A 1 85 ? -12.145 1.991 6.765 1.00 98.81 85 ILE A N 1
ATOM 699 C CA . ILE A 1 85 ? -12.366 0.582 7.095 1.00 98.81 85 ILE A CA 1
ATOM 700 C C . ILE A 1 85 ? -11.478 0.131 8.255 1.00 98.81 85 ILE A C 1
ATOM 702 O O . ILE A 1 85 ? -11.935 -0.627 9.107 1.00 98.81 85 ILE A O 1
ATOM 706 N N . VAL A 1 86 ? -10.236 0.623 8.331 1.00 98.81 86 VAL A N 1
ATOM 707 C CA . VAL A 1 86 ? -9.330 0.315 9.445 1.00 98.81 86 VAL A CA 1
ATOM 708 C C . VAL A 1 86 ? -9.847 0.903 10.756 1.00 98.81 86 VAL A C 1
ATOM 710 O O . VAL A 1 86 ? -9.855 0.188 11.759 1.00 98.81 86 VAL A O 1
ATOM 713 N N . ASP A 1 87 ? -10.326 2.152 10.751 1.00 98.81 87 ASP A N 1
ATOM 714 C CA . ASP A 1 87 ? -10.957 2.763 11.927 1.00 98.81 87 ASP A CA 1
ATOM 715 C C . ASP A 1 87 ? -12.158 1.929 12.401 1.00 98.81 87 ASP A C 1
ATOM 717 O O . ASP A 1 87 ? -12.150 1.393 13.510 1.00 98.81 87 ASP A O 1
ATOM 721 N N . GLU A 1 88 ? -13.150 1.695 11.533 1.00 98.69 88 GLU A N 1
ATOM 722 C CA . GLU A 1 88 ? -14.367 0.969 11.915 1.00 98.69 88 GLU A CA 1
ATOM 723 C C . GLU A 1 88 ? -14.088 -0.463 12.409 1.00 98.69 88 GLU A C 1
ATOM 725 O O . GLU A 1 88 ? -14.732 -0.929 13.359 1.00 98.69 88 GLU A O 1
ATOM 730 N N . LEU A 1 89 ? -13.124 -1.169 11.805 1.00 98.81 89 LEU A N 1
ATOM 731 C CA . LEU A 1 89 ? -12.712 -2.496 12.264 1.00 98.81 89 LEU A CA 1
ATOM 732 C C . LEU A 1 89 ? -12.060 -2.435 13.648 1.00 98.81 89 LEU A C 1
ATOM 734 O O . LEU A 1 89 ? -12.446 -3.209 14.525 1.00 98.81 89 LEU A O 1
ATOM 738 N N . ASN A 1 90 ? -11.127 -1.509 13.879 1.00 98.75 90 ASN A N 1
ATOM 739 C CA . ASN A 1 90 ? -10.476 -1.352 15.180 1.00 98.75 90 ASN A CA 1
ATOM 740 C C . ASN A 1 90 ? -11.469 -0.965 16.278 1.00 98.75 90 ASN A C 1
ATOM 742 O O . ASN A 1 90 ? -11.443 -1.564 17.350 1.00 98.75 90 ASN A O 1
ATOM 746 N N . GLN A 1 91 ? -12.399 -0.046 16.010 1.00 98.56 91 GLN A N 1
ATOM 747 C CA . GLN A 1 91 ? -13.453 0.327 16.960 1.00 98.56 91 GLN A CA 1
ATOM 748 C C . GLN A 1 91 ? -14.316 -0.879 17.354 1.00 98.56 91 GLN A C 1
ATOM 750 O O . GLN A 1 91 ? -14.665 -1.058 18.524 1.00 98.56 91 GLN A O 1
ATOM 755 N N . LYS A 1 92 ? -14.668 -1.739 16.388 1.00 98.50 92 LYS A N 1
ATOM 756 C CA . LYS A 1 92 ? -15.421 -2.971 16.663 1.00 98.50 92 LYS A CA 1
ATOM 757 C C . LYS A 1 92 ? -14.583 -3.984 17.444 1.00 98.50 92 LYS A C 1
ATOM 759 O O . LYS A 1 92 ? -15.109 -4.587 18.376 1.00 98.50 92 LYS A O 1
ATOM 764 N N . LEU A 1 93 ? -13.311 -4.169 17.096 1.00 98.56 93 LEU A N 1
ATOM 765 C CA . LEU A 1 93 ? -12.417 -5.107 17.780 1.00 98.56 93 LEU A CA 1
ATOM 766 C C . LEU A 1 93 ? -12.097 -4.673 19.213 1.00 98.56 93 LEU A C 1
ATOM 768 O O . LEU A 1 93 ? -12.083 -5.514 20.105 1.00 98.56 93 LEU A O 1
ATOM 772 N N . LEU A 1 94 ? -11.946 -3.375 19.474 1.00 98.38 94 LEU A N 1
ATOM 773 C CA . LEU A 1 94 ? -11.795 -2.847 20.830 1.00 98.38 94 LEU A CA 1
ATOM 774 C C . LEU A 1 94 ? -13.001 -3.191 21.707 1.00 98.38 94 LEU A C 1
ATOM 776 O O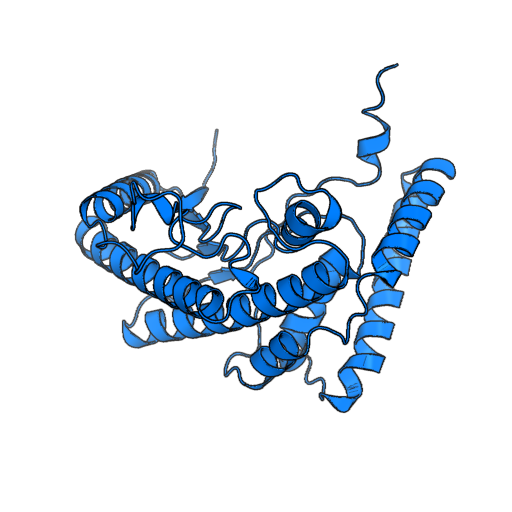 . LEU A 1 94 ? -12.831 -3.672 22.821 1.00 98.38 94 LEU A O 1
ATOM 780 N N . LYS A 1 95 ? -14.219 -3.034 21.179 1.00 97.81 95 LYS A N 1
ATOM 781 C CA . LYS A 1 95 ? -15.453 -3.385 21.904 1.00 97.81 95 LYS A CA 1
ATOM 782 C C . LYS A 1 95 ? -15.611 -4.889 22.152 1.00 97.81 95 LYS A C 1
ATOM 784 O O . LYS A 1 95 ? -16.285 -5.268 23.100 1.00 97.81 95 LYS A O 1
ATOM 789 N N . ARG A 1 96 ? -15.045 -5.730 21.283 1.00 97.00 96 ARG A N 1
ATOM 790 C CA . ARG A 1 96 ? -15.221 -7.194 21.303 1.00 97.00 96 ARG A CA 1
ATOM 791 C C . ARG A 1 96 ? -14.134 -7.916 22.095 1.00 97.00 96 ARG A C 1
ATOM 793 O O . ARG A 1 96 ? -14.432 -8.782 22.905 1.00 97.00 96 ARG A O 1
ATOM 800 N N . VAL A 1 97 ? -12.876 -7.552 21.855 1.00 97.62 97 VAL A N 1
ATOM 801 C CA . VAL A 1 97 ? -11.680 -8.260 22.344 1.00 97.62 97 VAL A CA 1
ATOM 802 C C . VAL A 1 97 ? -10.601 -7.318 22.891 1.00 97.62 97 VAL A C 1
ATOM 804 O O . VAL A 1 97 ? -9.471 -7.748 23.110 1.00 97.62 97 VAL A O 1
ATOM 807 N N . ASN A 1 98 ? -10.924 -6.034 23.100 1.00 97.12 98 ASN A N 1
ATOM 808 C CA . ASN A 1 98 ? -10.021 -5.006 23.634 1.00 97.12 98 ASN A CA 1
ATOM 809 C C . ASN A 1 98 ? -8.652 -4.955 22.929 1.00 97.12 98 ASN A C 1
ATOM 811 O O . ASN A 1 98 ? -7.596 -4.867 23.557 1.00 97.12 98 ASN A O 1
ATOM 815 N N . ARG A 1 99 ? -8.666 -5.063 21.597 1.00 96.81 99 ARG A N 1
ATOM 816 C CA . ARG A 1 99 ? -7.455 -5.112 20.779 1.00 96.81 99 ARG A CA 1
ATOM 817 C C . ARG A 1 99 ? -7.670 -4.432 19.431 1.00 96.81 99 ARG A C 1
ATOM 819 O O . ARG A 1 99 ? -8.740 -4.548 18.847 1.00 96.81 99 ARG A O 1
ATOM 826 N N . THR A 1 100 ? -6.630 -3.782 18.919 1.00 98.44 100 THR A N 1
ATOM 827 C CA . THR A 1 100 ? -6.566 -3.277 17.542 1.00 98.44 100 THR A CA 1
ATOM 828 C C . THR A 1 100 ? -5.711 -4.177 16.653 1.00 98.44 100 THR A C 1
ATOM 830 O O . THR A 1 100 ? -4.858 -4.942 17.120 1.00 98.44 100 THR A O 1
ATOM 833 N N . LEU A 1 101 ? -5.934 -4.085 15.346 1.00 98.50 101 LEU A N 1
ATOM 834 C CA . LEU A 1 101 ? -5.078 -4.711 14.346 1.00 98.50 101 LEU A CA 1
ATOM 835 C C . LEU A 1 101 ? -3.671 -4.116 14.411 1.00 98.50 101 LEU A C 1
ATOM 837 O O . LEU A 1 101 ? -3.503 -2.927 14.678 1.00 98.50 101 LEU A O 1
ATOM 841 N N . THR A 1 102 ? -2.656 -4.944 14.174 1.00 98.00 102 THR A N 1
ATOM 842 C CA . THR A 1 102 ? -1.255 -4.497 14.190 1.00 98.00 102 THR A CA 1
ATOM 843 C C . THR A 1 102 ? -0.638 -4.516 12.799 1.00 98.00 102 THR A C 1
ATOM 845 O O . THR A 1 102 ? 0.079 -3.580 12.476 1.00 98.00 102 THR A O 1
ATOM 848 N N . TYR A 1 103 ? -0.923 -5.513 11.958 1.00 98.56 103 TYR A N 1
ATOM 849 C CA . TYR A 1 103 ? -0.221 -5.691 10.684 1.00 98.56 103 TYR A CA 1
ATOM 850 C C . TYR A 1 103 ? -1.108 -5.418 9.470 1.00 98.56 103 TYR A C 1
ATOM 852 O O . TYR A 1 103 ? -2.179 -6.012 9.318 1.00 98.56 103 TYR A O 1
ATOM 860 N N . PHE A 1 104 ? -0.610 -4.568 8.571 1.00 98.69 104 PHE A N 1
ATOM 861 C CA . PHE A 1 104 ? -1.296 -4.193 7.337 1.00 98.69 104 PHE A CA 1
ATOM 862 C C . PHE A 1 104 ? -0.424 -4.388 6.108 1.00 98.69 104 PHE A C 1
ATOM 864 O O . PHE A 1 104 ? 0.746 -4.002 6.091 1.00 98.69 104 PHE A O 1
ATOM 871 N N . ILE A 1 105 ? -1.038 -4.930 5.061 1.00 98.56 105 ILE A N 1
ATOM 872 C CA . ILE A 1 105 ? -0.525 -4.951 3.695 1.00 98.56 105 ILE A CA 1
ATOM 873 C C . ILE A 1 105 ? -1.444 -4.045 2.878 1.00 98.56 105 ILE A C 1
ATOM 875 O O . ILE A 1 105 ? -2.591 -4.391 2.616 1.00 98.56 105 ILE A O 1
ATOM 879 N N . VAL A 1 106 ? -0.987 -2.865 2.471 1.00 98.50 106 VAL A N 1
ATOM 880 C CA . VAL A 1 106 ? -1.867 -1.939 1.736 1.00 98.50 106 VAL A CA 1
ATOM 881 C C . VAL A 1 106 ? -2.193 -2.500 0.350 1.00 98.50 106 VAL A C 1
ATOM 883 O O . VAL A 1 106 ? -3.359 -2.585 -0.025 1.00 98.50 106 VAL A O 1
ATOM 886 N N . PHE A 1 107 ? -1.170 -2.952 -0.378 1.00 98.12 107 PHE A N 1
ATOM 887 C CA . PHE A 1 107 ? -1.304 -3.555 -1.703 1.00 98.12 107 PHE A CA 1
ATOM 888 C C . PHE A 1 107 ? -0.691 -4.954 -1.737 1.00 98.12 107 PHE A C 1
ATOM 890 O O . PHE A 1 107 ? 0.448 -5.143 -1.297 1.00 98.12 107 PHE A O 1
ATOM 897 N N . ASN A 1 108 ? -1.427 -5.917 -2.299 1.00 97.19 108 ASN A N 1
ATOM 898 C CA . ASN A 1 108 ? -0.836 -7.155 -2.793 1.00 97.19 108 ASN A CA 1
ATOM 899 C C . ASN A 1 108 ? -0.159 -6.925 -4.145 1.00 97.19 108 ASN A C 1
ATOM 901 O O . ASN A 1 108 ? -0.786 -6.378 -5.052 1.00 97.19 108 ASN A O 1
ATOM 905 N N . GLU A 1 109 ? 1.090 -7.364 -4.251 1.00 95.12 109 GLU A N 1
ATOM 906 C CA . GLU A 1 109 ? 1.925 -7.394 -5.454 1.00 95.12 109 GLU A CA 1
ATOM 907 C C . GLU A 1 109 ? 1.787 -6.128 -6.314 1.00 95.12 109 GLU A C 1
ATOM 909 O O . GLU A 1 109 ? 1.483 -6.205 -7.511 1.00 95.12 109 GLU A O 1
ATOM 914 N N . PRO A 1 110 ? 2.009 -4.927 -5.734 1.00 94.88 110 PRO A N 1
ATOM 915 C CA . PRO A 1 110 ? 1.904 -3.676 -6.475 1.00 94.88 110 PRO A CA 1
ATOM 916 C C . PRO A 1 110 ? 2.923 -3.595 -7.615 1.00 94.88 110 PRO A C 1
ATOM 918 O O . PRO A 1 110 ? 2.756 -2.769 -8.506 1.00 94.88 110 PRO A O 1
ATOM 921 N N . ASN A 1 111 ? 3.959 -4.441 -7.601 1.00 90.06 111 ASN A N 1
ATOM 922 C CA . ASN A 1 111 ? 4.928 -4.572 -8.675 1.00 90.06 111 ASN A CA 1
ATOM 923 C C . ASN A 1 111 ? 4.430 -5.397 -9.870 1.00 90.06 111 ASN A C 1
ATOM 925 O O . ASN A 1 111 ? 4.800 -5.082 -10.995 1.00 90.06 111 ASN A O 1
ATOM 929 N N . LEU A 1 112 ? 3.586 -6.410 -9.664 1.00 89.81 112 LEU A N 1
ATOM 930 C CA . LEU A 1 112 ? 3.072 -7.258 -10.745 1.00 89.81 112 LEU A CA 1
ATOM 931 C C . LEU A 1 112 ? 1.719 -6.766 -11.272 1.00 89.81 112 LEU A C 1
ATOM 933 O O . LEU A 1 112 ? 1.452 -6.816 -12.473 1.00 89.81 112 LEU A O 1
ATOM 937 N N . PHE A 1 113 ? 0.871 -6.232 -10.395 1.00 92.12 113 PHE A N 1
ATOM 938 C CA . PHE A 1 113 ? -0.500 -5.860 -10.734 1.00 92.12 113 PHE A CA 1
ATOM 939 C C . PHE A 1 113 ? -0.637 -4.893 -11.929 1.00 92.12 113 PHE A C 1
ATOM 941 O O . PHE A 1 113 ? -1.454 -5.158 -12.814 1.00 92.12 113 PHE A O 1
ATOM 948 N N . PRO A 1 114 ? 0.169 -3.817 -12.056 1.00 92.44 114 PRO A N 1
ATOM 949 C CA . PRO A 1 114 ? 0.084 -2.932 -13.218 1.00 92.44 114 PRO A CA 1
ATOM 950 C C . PRO A 1 114 ? 0.463 -3.616 -14.541 1.00 92.44 114 PRO A C 1
ATOM 952 O O . PRO A 1 114 ? -0.080 -3.252 -15.585 1.00 92.44 114 PRO A O 1
ATOM 955 N N . ILE A 1 115 ? 1.352 -4.617 -14.514 1.00 89.94 115 ILE A N 1
ATOM 956 C CA . ILE A 1 115 ? 1.717 -5.423 -15.693 1.00 89.94 115 ILE A CA 1
ATOM 957 C C . ILE A 1 115 ? 0.523 -6.279 -16.115 1.00 89.94 115 ILE A C 1
ATOM 959 O O . ILE A 1 115 ? 0.160 -6.292 -17.294 1.00 89.94 115 ILE A O 1
ATOM 963 N N . LEU A 1 116 ? -0.109 -6.949 -15.147 1.00 89.56 116 LEU A N 1
ATOM 964 C CA . LEU A 1 116 ? -1.295 -7.778 -15.366 1.00 89.56 116 LEU A CA 1
ATOM 965 C C . LEU A 1 116 ? -2.440 -6.976 -15.999 1.00 89.56 116 LEU A C 1
ATOM 967 O O . LEU A 1 116 ? -3.077 -7.459 -16.933 1.00 89.56 116 LEU A O 1
ATOM 971 N N . LEU A 1 117 ? -2.648 -5.735 -15.554 1.00 90.00 117 LEU A N 1
ATOM 972 C CA . LEU A 1 117 ? -3.640 -4.821 -16.125 1.00 90.00 117 LEU A CA 1
ATOM 973 C C . LEU A 1 117 ? -3.258 -4.330 -17.526 1.00 90.00 117 LEU A C 1
ATOM 975 O O . LEU A 1 117 ? -3.977 -4.573 -18.488 1.00 90.00 117 LEU A O 1
ATOM 979 N N . TYR A 1 118 ? -2.138 -3.615 -17.650 1.00 91.31 118 TYR A N 1
ATOM 980 C CA . TYR A 1 118 ? -1.912 -2.728 -18.797 1.00 91.31 118 TYR A CA 1
ATOM 981 C C . TYR A 1 118 ? -1.015 -3.307 -19.890 1.00 91.31 118 TYR A C 1
ATOM 983 O O . TYR A 1 118 ? -0.945 -2.721 -20.974 1.00 91.31 118 TYR A O 1
ATOM 991 N N . LEU A 1 119 ? -0.323 -4.419 -19.624 1.00 87.50 119 LEU A N 1
ATOM 992 C CA . LEU A 1 119 ? 0.494 -5.118 -20.619 1.00 87.50 119 LEU A CA 1
ATOM 993 C C . LEU A 1 119 ? -0.098 -6.475 -20.999 1.00 87.50 119 LEU A C 1
ATOM 995 O O . LEU A 1 119 ? -0.213 -6.764 -22.186 1.00 87.50 119 LEU A O 1
ATOM 999 N N . ILE A 1 120 ? -0.479 -7.286 -20.010 1.00 87.81 120 ILE A N 1
ATOM 1000 C CA . ILE A 1 120 ? -1.017 -8.637 -20.241 1.00 87.81 120 ILE A CA 1
ATOM 1001 C C . ILE A 1 120 ? -2.520 -8.584 -20.530 1.00 87.81 120 ILE A C 1
ATOM 1003 O O . ILE A 1 120 ? -3.010 -9.308 -21.391 1.00 87.81 120 ILE A O 1
ATOM 1007 N N . GLY A 1 121 ? -3.253 -7.717 -19.830 1.00 87.88 121 GLY A N 1
ATOM 1008 C CA . GLY A 1 121 ? -4.698 -7.592 -19.974 1.00 87.88 121 GLY A CA 1
ATOM 1009 C C . GLY A 1 121 ? -5.490 -8.726 -19.324 1.00 87.88 121 GLY A C 1
ATOM 1010 O O . GLY A 1 121 ? -6.564 -9.068 -19.808 1.00 87.88 121 GLY A O 1
ATOM 1011 N N . SER A 1 122 ? -4.974 -9.308 -18.235 1.00 87.50 122 SER A N 1
ATOM 1012 C CA . SER A 1 122 ? -5.637 -10.397 -17.496 1.00 87.50 122 SER A CA 1
ATOM 1013 C C . SER A 1 122 ? -6.766 -9.928 -16.574 1.00 87.50 122 SER A C 1
ATOM 1015 O O . SER A 1 122 ? -7.503 -10.746 -16.034 1.00 87.50 122 SER A O 1
ATOM 1017 N N . HIS A 1 123 ? -6.897 -8.617 -16.380 1.00 85.12 123 HIS A N 1
ATOM 1018 C CA . HIS A 1 123 ? -7.931 -7.979 -15.567 1.00 85.12 123 HIS A CA 1
ATOM 1019 C C . HIS A 1 123 ? -8.705 -6.966 -16.420 1.00 85.12 123 HIS A C 1
ATOM 1021 O O . HIS A 1 123 ? -8.147 -6.486 -17.406 1.00 85.12 123 HIS A O 1
ATOM 1027 N N . PRO A 1 124 ? -9.949 -6.599 -16.065 1.00 87.56 124 PRO A N 1
ATOM 1028 C CA . PRO A 1 124 ? -10.695 -5.564 -16.780 1.00 87.56 124 PRO A CA 1
ATOM 1029 C C . PRO A 1 124 ? -9.932 -4.226 -16.810 1.00 87.56 124 PRO A C 1
ATOM 1031 O O . PRO A 1 124 ? -9.435 -3.776 -15.782 1.00 87.56 124 PRO A O 1
ATOM 1034 N N . HIS A 1 125 ? -9.816 -3.613 -17.990 1.00 90.31 125 HIS A N 1
ATOM 1035 C CA . HIS A 1 125 ? -9.136 -2.331 -18.223 1.00 90.31 125 HIS A CA 1
ATOM 1036 C C . HIS A 1 125 ? -9.640 -1.700 -19.528 1.00 90.31 125 HIS A C 1
ATOM 1038 O O . HIS A 1 125 ? -10.117 -2.404 -20.422 1.00 90.31 125 HIS A O 1
ATOM 1044 N N . GLN A 1 126 ? -9.489 -0.383 -19.668 1.00 92.19 126 GLN A N 1
ATOM 1045 C CA . GLN A 1 126 ? -9.747 0.323 -20.934 1.00 92.19 126 GLN A CA 1
ATOM 1046 C C . GLN A 1 126 ? -8.461 0.869 -21.554 1.00 92.19 126 GLN A C 1
ATOM 1048 O O . GLN A 1 126 ? -8.288 0.845 -22.775 1.00 92.19 126 GLN A O 1
ATOM 1053 N N . LYS A 1 127 ? -7.525 1.341 -20.728 1.00 93.00 127 LYS A N 1
ATOM 1054 C CA . LYS A 1 127 ? -6.212 1.820 -21.183 1.00 93.00 127 LYS A CA 1
ATOM 1055 C C . LYS A 1 127 ? -5.214 0.671 -21.284 1.00 93.00 127 LYS A C 1
ATOM 1057 O O . LYS A 1 127 ? -5.360 -0.351 -20.631 1.00 93.00 127 LYS A O 1
ATOM 1062 N N . LYS A 1 128 ? -4.164 0.845 -22.092 1.00 93.25 128 LYS A N 1
ATOM 1063 C CA . LYS A 1 128 ? -3.088 -0.145 -22.292 1.00 93.25 128 LYS A CA 1
ATOM 1064 C C . LYS A 1 128 ? -1.724 0.526 -22.436 1.00 93.25 128 LYS A C 1
ATOM 1066 O O . LYS A 1 128 ? -1.626 1.747 -22.602 1.00 93.25 128 LYS A O 1
ATOM 1071 N N . GLY A 1 129 ? -0.674 -0.282 -22.386 1.00 90.19 129 GLY A N 1
ATOM 1072 C CA . GLY A 1 129 ? 0.678 0.083 -22.785 1.00 90.19 129 GLY A CA 1
ATOM 1073 C C . GLY A 1 129 ? 1.530 0.773 -21.710 1.00 90.19 129 GLY A C 1
ATOM 1074 O O . GLY A 1 129 ? 1.061 1.070 -20.606 1.00 90.19 129 GLY A O 1
ATOM 1075 N N . PRO A 1 130 ? 2.801 1.075 -22.043 1.00 87.50 130 PRO A N 1
ATOM 1076 C CA . PRO A 1 130 ? 3.823 1.482 -21.071 1.00 87.50 130 PRO A CA 1
ATOM 1077 C C . PRO A 1 130 ? 3.509 2.791 -20.338 1.00 87.50 130 PRO A C 1
ATOM 1079 O O . PRO A 1 130 ? 3.833 2.960 -19.165 1.00 87.50 130 PRO A O 1
ATOM 1082 N N . ARG A 1 131 ? 2.824 3.729 -21.003 1.00 90.19 131 ARG A N 1
ATOM 1083 C CA . ARG A 1 131 ? 2.422 5.000 -20.382 1.00 90.19 131 ARG A CA 1
ATOM 1084 C C . ARG A 1 131 ? 1.396 4.793 -19.267 1.00 90.19 131 ARG A C 1
ATOM 1086 O O . ARG A 1 131 ? 1.448 5.493 -18.257 1.00 90.19 131 ARG A O 1
ATOM 1093 N N . SER A 1 132 ? 0.457 3.872 -19.471 1.00 92.88 132 SER A N 1
ATOM 1094 C CA . SER A 1 132 ? -0.580 3.525 -18.494 1.00 92.88 132 SER A CA 1
ATOM 1095 C C . SER A 1 132 ? 0.054 2.799 -17.311 1.00 92.88 132 SER A C 1
ATOM 1097 O O . SER A 1 132 ? -0.135 3.216 -16.173 1.00 92.88 132 SER A O 1
ATOM 1099 N N . LEU A 1 133 ? 0.933 1.834 -17.602 1.00 91.50 133 LEU A N 1
ATOM 1100 C CA . LEU A 1 133 ? 1.754 1.127 -16.621 1.00 91.50 133 LEU A CA 1
ATOM 1101 C C . LEU A 1 133 ? 2.506 2.090 -15.683 1.00 91.50 133 LEU A C 1
ATOM 1103 O O . LEU A 1 133 ? 2.335 2.034 -14.466 1.00 91.50 133 LEU A O 1
ATOM 1107 N N . LEU A 1 134 ? 3.291 3.014 -16.246 1.00 91.25 134 LEU A N 1
ATOM 1108 C CA . LEU A 1 134 ? 4.079 3.987 -15.482 1.00 91.25 134 LEU A CA 1
ATOM 1109 C C . LEU A 1 134 ? 3.218 4.884 -14.592 1.00 91.25 134 LEU A C 1
ATOM 1111 O O . LEU A 1 134 ? 3.526 5.084 -13.418 1.00 91.25 134 LEU A O 1
ATOM 1115 N N . LYS A 1 135 ? 2.117 5.412 -15.140 1.00 93.56 135 LYS A N 1
ATOM 1116 C CA . LYS A 1 135 ? 1.185 6.247 -14.375 1.00 93.56 135 LYS A CA 1
ATOM 1117 C C . LYS A 1 135 ? 0.534 5.471 -13.233 1.00 93.56 135 LYS A C 1
ATOM 1119 O O . LYS A 1 135 ? 0.304 6.056 -12.179 1.00 93.56 135 LYS A O 1
ATOM 1124 N N . THR A 1 136 ? 0.238 4.188 -13.432 1.00 94.69 136 THR A N 1
ATOM 1125 C CA . THR A 1 136 ? -0.330 3.340 -12.383 1.00 94.69 136 THR A CA 1
ATOM 1126 C C . THR A 1 136 ? 0.682 3.039 -11.291 1.00 94.69 136 THR A C 1
ATOM 1128 O O . THR A 1 136 ? 0.307 3.152 -10.130 1.00 94.69 136 THR A O 1
ATOM 1131 N N . TYR A 1 137 ? 1.944 2.732 -11.608 1.00 94.44 137 TYR A N 1
ATOM 11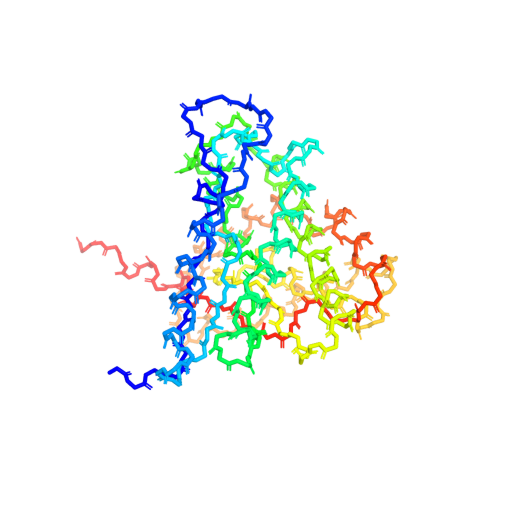32 C CA . TYR A 1 137 ? 2.974 2.603 -10.569 1.00 94.44 137 TYR A CA 1
ATOM 1133 C C . TYR A 1 137 ? 3.101 3.882 -9.745 1.00 94.44 137 TYR A C 1
ATOM 1135 O O . TYR A 1 137 ? 3.096 3.822 -8.517 1.00 94.44 137 TYR A O 1
ATOM 1143 N N . ASP A 1 138 ? 3.146 5.038 -10.413 1.00 94.88 138 ASP A N 1
ATOM 1144 C CA . ASP A 1 138 ? 3.279 6.321 -9.726 1.00 94.88 138 ASP A CA 1
ATOM 1145 C C . ASP A 1 138 ? 2.052 6.632 -8.853 1.00 94.88 138 ASP A C 1
ATOM 1147 O O . ASP A 1 138 ? 2.163 7.174 -7.754 1.00 94.88 138 ASP A O 1
ATOM 1151 N N . ALA A 1 139 ? 0.857 6.245 -9.307 1.00 96.38 139 ALA A N 1
ATOM 1152 C CA . ALA A 1 139 ? -0.361 6.352 -8.515 1.00 96.38 139 ALA A CA 1
ATOM 1153 C C . ALA A 1 139 ? -0.346 5.396 -7.312 1.00 96.38 139 ALA A C 1
ATOM 1155 O O . ALA A 1 139 ? -0.528 5.846 -6.189 1.00 96.38 139 ALA A O 1
ATOM 1156 N N . ILE A 1 140 ? -0.098 4.101 -7.513 1.00 96.75 140 ILE A N 1
ATOM 1157 C CA . ILE A 1 140 ? -0.155 3.085 -6.452 1.00 96.75 140 ILE A CA 1
ATOM 1158 C C . ILE A 1 140 ? 0.857 3.385 -5.347 1.00 96.75 140 ILE A C 1
ATOM 1160 O O . ILE A 1 140 ? 0.490 3.381 -4.172 1.00 96.75 140 ILE A O 1
ATOM 1164 N N . PHE A 1 141 ? 2.110 3.694 -5.691 1.00 96.62 141 PHE A N 1
ATOM 1165 C CA . PHE A 1 141 ? 3.124 3.961 -4.673 1.00 96.62 141 PHE A CA 1
ATOM 1166 C C . PHE A 1 141 ? 2.939 5.322 -3.987 1.00 96.62 141 PHE A C 1
ATOM 1168 O O . PHE A 1 141 ? 3.184 5.415 -2.785 1.00 96.62 141 PHE A O 1
ATOM 1175 N N . SER A 1 142 ? 2.434 6.354 -4.674 1.00 97.38 142 SER A N 1
ATOM 1176 C CA . SER A 1 142 ? 2.060 7.609 -3.995 1.00 97.38 142 SER A CA 1
ATOM 1177 C C . SER A 1 142 ? 0.858 7.438 -3.060 1.00 97.38 142 SER A C 1
ATOM 1179 O O . SER A 1 142 ? 0.861 7.974 -1.954 1.00 97.38 142 SER A O 1
ATOM 1181 N N . ILE A 1 143 ? -0.151 6.656 -3.455 1.00 98.00 143 ILE A N 1
ATOM 1182 C CA . ILE A 1 143 ? -1.293 6.310 -2.598 1.00 98.00 143 ILE A CA 1
ATOM 1183 C C . ILE A 1 143 ? -0.830 5.506 -1.385 1.00 98.00 143 ILE A C 1
ATOM 1185 O O . ILE A 1 143 ? -1.257 5.791 -0.270 1.00 98.00 143 ILE A O 1
ATOM 1189 N N . TYR A 1 144 ? 0.065 4.540 -1.589 1.00 98.31 144 TYR A N 1
ATOM 1190 C CA . TYR A 1 144 ? 0.649 3.757 -0.508 1.00 98.31 144 TYR A CA 1
ATOM 1191 C C . TYR A 1 144 ? 1.266 4.650 0.573 1.00 98.31 144 TYR A C 1
ATOM 1193 O O . TYR A 1 144 ? 0.946 4.484 1.747 1.00 98.31 144 TYR A O 1
ATOM 1201 N N . VAL A 1 145 ? 2.092 5.626 0.181 1.00 98.06 145 VAL A N 1
ATOM 1202 C CA . VAL A 1 145 ? 2.725 6.567 1.120 1.00 98.06 145 VAL A CA 1
ATOM 1203 C C . VAL A 1 145 ? 1.680 7.375 1.890 1.00 98.06 145 VAL A C 1
ATOM 1205 O O . VAL A 1 145 ? 1.775 7.500 3.107 1.00 98.06 145 VAL A O 1
ATOM 1208 N N . LYS A 1 146 ? 0.632 7.851 1.210 1.00 98.19 146 LYS A N 1
ATOM 1209 C CA . LYS A 1 146 ? -0.457 8.599 1.857 1.00 98.19 146 LYS A CA 1
ATOM 1210 C C . LYS A 1 146 ? -1.250 7.748 2.848 1.00 98.19 146 LYS A C 1
ATOM 1212 O O . LYS A 1 146 ? -1.565 8.226 3.931 1.00 98.19 146 LYS A O 1
ATOM 1217 N N . ILE A 1 147 ? -1.565 6.497 2.504 1.00 98.56 147 ILE A N 1
ATOM 1218 C CA . ILE A 1 147 ? -2.248 5.562 3.415 1.00 98.56 147 ILE A CA 1
ATOM 1219 C C . ILE A 1 147 ? -1.350 5.237 4.607 1.00 98.56 147 ILE A C 1
ATOM 1221 O O . ILE A 1 147 ? -1.833 5.209 5.733 1.00 98.56 147 ILE A O 1
ATOM 1225 N N . PHE A 1 148 ? -0.053 5.023 4.378 1.00 98.44 148 PHE A N 1
ATOM 1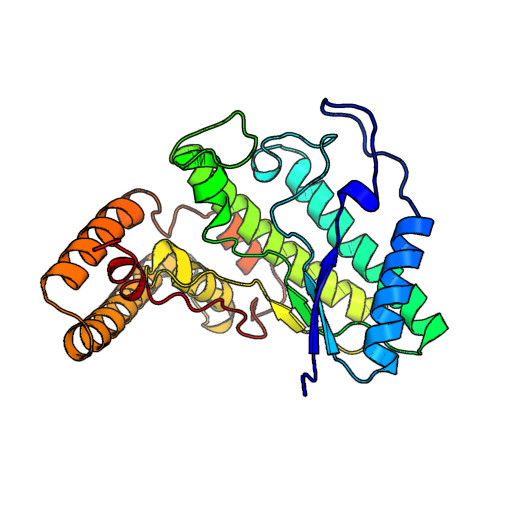226 C CA . PHE A 1 148 ? 0.919 4.790 5.445 1.00 98.44 148 PHE A CA 1
ATOM 1227 C C . PHE A 1 148 ? 0.856 5.908 6.495 1.00 98.44 148 PHE A C 1
ATOM 1229 O O . PHE A 1 148 ? 0.705 5.630 7.684 1.00 98.44 148 PHE A O 1
ATOM 1236 N N . ASP A 1 149 ? 0.884 7.165 6.053 1.00 97.94 149 ASP A N 1
ATOM 1237 C CA . ASP A 1 149 ? 0.808 8.320 6.949 1.00 97.94 149 ASP A CA 1
ATOM 1238 C C . ASP A 1 149 ? -0.550 8.423 7.642 1.00 97.94 149 ASP A C 1
ATOM 1240 O O . ASP A 1 149 ? -0.605 8.513 8.867 1.00 97.94 149 ASP A O 1
ATOM 1244 N N . GLN A 1 150 ? -1.648 8.313 6.887 1.00 98.25 150 GLN A N 1
ATOM 1245 C CA . GLN A 1 150 ? -2.995 8.404 7.452 1.00 98.25 150 GLN A CA 1
ATOM 1246 C C . GLN A 1 150 ? -3.286 7.317 8.483 1.00 98.25 150 GLN A C 1
ATOM 1248 O O . GLN A 1 150 ? -3.946 7.592 9.480 1.00 98.25 150 GLN A O 1
ATOM 1253 N N . LEU A 1 151 ? -2.797 6.091 8.283 1.00 98.50 151 LEU A N 1
ATOM 1254 C CA . LEU A 1 151 ? -2.973 5.025 9.264 1.00 98.50 151 LEU A CA 1
ATOM 1255 C C . LEU A 1 151 ? -2.120 5.263 10.514 1.00 98.50 151 LEU A C 1
ATOM 1257 O O . LEU A 1 151 ? -2.595 5.005 11.619 1.00 98.50 151 LEU A O 1
ATOM 1261 N N . HIS A 1 152 ? -0.900 5.792 10.392 1.00 98.19 152 HIS A N 1
ATOM 1262 C CA . HIS A 1 152 ? -0.138 6.189 11.578 1.00 98.19 152 HIS A CA 1
ATOM 1263 C C . HIS A 1 152 ? -0.806 7.335 12.341 1.00 98.19 152 HIS A C 1
ATOM 1265 O O . HIS A 1 152 ? -0.891 7.261 13.569 1.00 98.19 152 HIS A O 1
ATOM 1271 N N . ASP A 1 153 ? -1.319 8.345 11.640 1.00 98.06 153 ASP A N 1
ATOM 1272 C CA . ASP A 1 153 ? -2.034 9.464 12.253 1.00 98.06 153 ASP A CA 1
ATOM 1273 C C . ASP A 1 153 ? -3.335 9.003 12.910 1.00 98.06 153 ASP A C 1
ATOM 1275 O O . ASP A 1 153 ? -3.597 9.361 14.054 1.00 98.06 153 ASP A O 1
ATOM 1279 N N . LEU A 1 154 ? -4.108 8.135 12.250 1.00 98.50 154 LEU A N 1
ATOM 1280 C CA . LEU A 1 154 ? -5.311 7.518 12.811 1.00 98.50 154 LEU A CA 1
ATOM 1281 C C . LEU A 1 154 ? -4.996 6.814 14.137 1.00 98.50 154 LEU A C 1
ATOM 1283 O O . LEU A 1 154 ? -5.627 7.081 15.159 1.00 98.50 154 LEU A O 1
ATOM 1287 N N . TYR A 1 155 ? -3.982 5.948 14.143 1.00 98.50 155 TYR A N 1
ATOM 1288 C CA . TYR A 1 155 ? -3.583 5.217 15.344 1.00 98.50 155 TYR A CA 1
ATOM 1289 C C . TYR A 1 155 ? -3.077 6.139 16.453 1.00 98.50 155 TYR A C 1
ATOM 1291 O O . TYR A 1 155 ? -3.393 5.917 17.621 1.00 98.50 155 TYR A O 1
ATOM 1299 N N . LYS A 1 156 ? -2.324 7.186 16.100 1.00 98.12 156 LYS A N 1
ATOM 1300 C CA . LYS A 1 156 ? -1.857 8.198 17.050 1.00 98.12 156 LYS A CA 1
ATOM 1301 C C . LYS A 1 156 ? -3.029 8.972 17.657 1.00 98.12 156 LYS A C 1
ATOM 1303 O O . LYS A 1 156 ? -3.081 9.119 18.875 1.00 98.12 156 LYS A O 1
ATOM 1308 N N . ASN A 1 157 ? -3.975 9.420 16.835 1.00 98.25 157 ASN A N 1
ATOM 1309 C CA . ASN A 1 157 ? -5.129 10.218 17.254 1.00 98.25 157 ASN A CA 1
ATOM 1310 C C . ASN A 1 157 ? -6.067 9.442 18.187 1.00 98.25 157 ASN A C 1
ATOM 1312 O O . ASN A 1 157 ? -6.625 10.023 19.114 1.00 98.25 157 ASN A O 1
ATOM 1316 N N . HIS A 1 158 ? -6.203 8.130 17.988 1.00 98.25 158 HIS A N 1
ATOM 1317 C CA . HIS A 1 158 ? -6.980 7.263 18.875 1.00 98.25 158 HIS A CA 1
ATOM 1318 C C . HIS A 1 158 ? -6.181 6.659 20.043 1.00 98.25 158 HIS A C 1
ATOM 1320 O O . HIS A 1 158 ? -6.740 5.879 20.813 1.00 98.25 158 HIS A O 1
ATOM 1326 N N . LEU A 1 159 ? -4.893 6.999 20.192 1.00 97.69 159 LEU A N 1
ATOM 1327 C CA . LEU A 1 159 ? -3.993 6.436 21.212 1.00 97.69 159 LEU A CA 1
ATOM 1328 C C . LEU A 1 159 ? -3.897 4.897 21.158 1.00 97.69 159 LEU A C 1
ATOM 1330 O O . LEU A 1 159 ? -3.757 4.220 22.177 1.00 97.69 159 LEU A O 1
ATOM 1334 N N . TRP A 1 160 ? -3.973 4.325 19.957 1.00 98.25 160 TRP A N 1
ATOM 1335 C CA . TRP A 1 160 ? -3.817 2.891 19.736 1.00 98.25 160 TRP A CA 1
ATOM 1336 C C . TRP A 1 160 ? -2.346 2.481 19.683 1.00 98.25 160 TRP A C 1
ATOM 1338 O O . TRP A 1 160 ? -1.457 3.268 19.352 1.00 98.25 160 TRP A O 1
ATOM 1348 N N . LYS A 1 161 ? -2.077 1.196 19.949 1.00 96.69 161 LYS A N 1
ATOM 1349 C CA . LYS A 1 161 ? -0.741 0.619 19.760 1.00 96.69 161 LYS A CA 1
ATOM 1350 C C . LYS A 1 161 ? -0.313 0.783 18.302 1.00 96.69 161 LYS A C 1
ATOM 1352 O O . LYS A 1 161 ? -1.025 0.316 17.419 1.00 96.69 161 LYS A O 1
ATOM 1357 N N . LYS A 1 162 ? 0.856 1.395 18.077 1.00 97.00 162 LYS A N 1
ATOM 1358 C CA . LYS A 1 162 ? 1.404 1.710 16.747 1.00 97.00 162 LYS A CA 1
ATOM 1359 C C . LYS A 1 162 ? 1.247 0.526 15.764 1.00 97.00 162 LYS A C 1
ATOM 1361 O O . LYS A 1 162 ? 1.645 -0.588 16.123 1.00 97.00 162 LYS A O 1
ATOM 1366 N N . PRO A 1 163 ? 0.716 0.758 14.547 1.00 97.81 163 PRO A N 1
ATOM 1367 C CA . PRO A 1 163 ? 0.588 -0.285 13.542 1.00 97.81 163 PRO A CA 1
ATOM 1368 C C . PRO A 1 163 ? 1.945 -0.578 12.890 1.00 97.81 163 PRO A C 1
ATOM 1370 O O . PRO A 1 163 ? 2.895 0.194 13.026 1.00 97.81 163 PRO A O 1
ATOM 1373 N N . SER A 1 164 ? 2.006 -1.694 12.171 1.00 98.00 164 SER A N 1
ATOM 1374 C CA . SER A 1 164 ? 3.091 -2.086 11.286 1.00 98.00 164 SER A CA 1
ATOM 1375 C C . SER A 1 164 ? 2.557 -2.215 9.861 1.00 98.00 164 SER A C 1
ATOM 1377 O O . SER A 1 164 ? 1.661 -3.023 9.596 1.00 98.00 164 SER A O 1
ATOM 1379 N N . ILE A 1 165 ? 3.077 -1.404 8.942 1.00 98.25 165 ILE A N 1
ATOM 1380 C CA . ILE A 1 165 ? 2.517 -1.239 7.596 1.00 98.25 165 ILE A CA 1
ATOM 1381 C C . ILE A 1 165 ? 3.558 -1.597 6.529 1.00 98.25 165 ILE A C 1
ATOM 1383 O O . ILE A 1 165 ? 4.734 -1.225 6.606 1.00 98.25 165 ILE A O 1
ATOM 1387 N N . SER A 1 166 ? 3.109 -2.344 5.519 1.00 96.88 166 SER A N 1
ATOM 1388 C CA . SER A 1 166 ? 3.907 -2.714 4.351 1.00 96.88 166 SER A CA 1
ATOM 1389 C C . SER A 1 166 ? 3.037 -2.899 3.098 1.00 96.88 166 SER A C 1
ATOM 1391 O O . SER A 1 166 ? 1.819 -2.704 3.115 1.00 96.88 166 SER A O 1
ATOM 1393 N N . TYR A 1 167 ? 3.667 -3.296 1.997 1.00 96.50 167 TYR A N 1
ATOM 1394 C CA . TYR A 1 167 ? 3.043 -3.910 0.827 1.00 96.50 167 TYR A CA 1
ATOM 1395 C C . TYR A 1 167 ? 3.713 -5.264 0.567 1.00 96.50 167 TYR A C 1
ATOM 1397 O O . TYR A 1 167 ? 4.869 -5.469 0.931 1.00 96.50 167 TYR A O 1
ATOM 1405 N N . ASN A 1 168 ? 2.994 -6.193 -0.057 1.00 95.44 168 ASN A N 1
ATOM 1406 C CA . ASN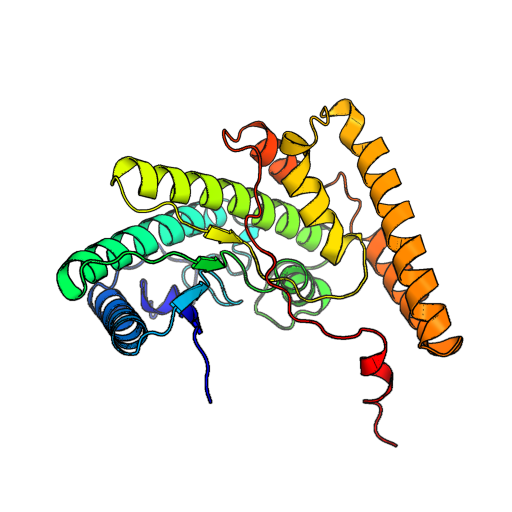 A 1 168 ? 3.517 -7.520 -0.377 1.00 95.44 168 ASN A CA 1
ATOM 1407 C C . ASN A 1 168 ? 4.053 -7.525 -1.805 1.00 95.44 168 ASN A C 1
ATOM 1409 O O . ASN A 1 168 ? 3.306 -7.134 -2.689 1.00 95.44 168 ASN A O 1
ATOM 1413 N N . LEU A 1 169 ? 5.291 -7.948 -2.055 1.00 90.75 169 LEU A N 1
ATOM 1414 C CA . LEU A 1 169 ? 5.833 -8.031 -3.419 1.00 90.75 169 LEU A CA 1
ATOM 1415 C C . LEU A 1 169 ? 5.840 -9.454 -3.969 1.00 90.75 169 LEU A C 1
ATOM 1417 O O . LEU A 1 169 ? 6.087 -10.402 -3.235 1.00 90.75 169 LEU A O 1
ATOM 1421 N N . PHE A 1 170 ? 5.707 -9.565 -5.288 1.00 87.75 170 PHE A N 1
ATOM 1422 C CA . PHE A 1 170 ? 6.060 -10.770 -6.036 1.00 87.75 170 PHE A CA 1
ATOM 1423 C C . PHE A 1 170 ? 7.539 -10.689 -6.429 1.00 87.75 170 PHE A C 1
ATOM 1425 O O . PHE A 1 170 ? 7.896 -9.795 -7.190 1.00 87.75 170 PHE A O 1
ATOM 1432 N N . SER A 1 171 ? 8.432 -11.552 -5.941 1.00 84.88 171 SER A N 1
ATOM 1433 C CA . SER A 1 171 ? 9.847 -11.419 -6.325 1.00 84.88 171 SER A CA 1
ATOM 1434 C C . SER A 1 171 ? 10.086 -11.850 -7.778 1.00 84.88 171 SER A C 1
ATOM 1436 O O . SER A 1 171 ? 9.880 -13.001 -8.137 1.00 84.88 171 SER A O 1
ATOM 1438 N N . THR A 1 172 ? 10.562 -10.927 -8.613 1.00 78.19 172 THR A N 1
ATOM 1439 C CA . THR A 1 172 ? 11.016 -11.166 -9.996 1.00 78.19 172 THR A CA 1
ATOM 1440 C C . THR A 1 172 ? 12.544 -11.185 -10.126 1.00 78.19 172 THR A C 1
ATOM 1442 O O . THR A 1 172 ? 13.088 -11.502 -11.182 1.00 78.19 172 THR A O 1
ATOM 1445 N N . CYS A 1 173 ? 13.258 -10.791 -9.069 1.00 79.31 173 CYS A N 1
ATOM 1446 C CA . CYS A 1 173 ? 14.675 -10.429 -9.066 1.00 79.31 173 CYS A CA 1
ATOM 1447 C C . CYS A 1 173 ? 15.036 -9.244 -9.981 1.00 79.31 173 CYS A C 1
ATOM 1449 O O . CYS A 1 173 ? 16.219 -8.940 -10.140 1.00 79.31 173 CYS A O 1
ATOM 1451 N N . ILE A 1 174 ? 14.069 -8.535 -10.562 1.00 82.50 174 ILE A N 1
ATOM 1452 C CA . ILE A 1 174 ? 14.296 -7.369 -11.424 1.00 82.50 174 ILE A CA 1
ATOM 1453 C C . ILE A 1 174 ? 14.270 -6.116 -10.547 1.00 82.50 174 ILE A C 1
ATOM 1455 O O . ILE A 1 174 ? 13.316 -5.893 -9.804 1.00 82.50 174 ILE A O 1
ATOM 1459 N N . HIS A 1 175 ? 15.321 -5.288 -10.600 1.00 86.62 175 HIS A N 1
ATOM 1460 C CA . HIS A 1 175 ? 15.446 -4.119 -9.715 1.00 86.62 175 HIS A CA 1
ATOM 1461 C C . HIS A 1 175 ? 14.248 -3.179 -9.851 1.00 86.62 175 HIS A C 1
ATOM 1463 O O . HIS A 1 175 ? 13.658 -2.805 -8.845 1.00 86.62 175 HIS A O 1
ATOM 1469 N N . GLU A 1 176 ? 13.867 -2.850 -11.079 1.00 85.81 176 GLU A N 1
ATOM 1470 C CA . GLU A 1 176 ? 12.806 -1.902 -11.414 1.00 85.81 176 GLU A CA 1
ATOM 1471 C C . GLU A 1 176 ? 11.425 -2.338 -10.916 1.00 85.81 176 GLU A C 1
ATOM 1473 O O . GLU A 1 176 ? 10.603 -1.486 -10.588 1.00 85.81 176 GLU A O 1
ATOM 1478 N N . LEU A 1 177 ? 11.174 -3.647 -10.838 1.00 84.50 177 LEU A N 1
ATOM 1479 C CA . LEU A 1 177 ? 9.909 -4.192 -10.349 1.00 84.50 177 LEU A CA 1
ATOM 1480 C C . LEU A 1 177 ? 9.942 -4.418 -8.839 1.00 84.50 177 LEU A C 1
ATOM 1482 O O . LEU A 1 177 ? 8.979 -4.100 -8.154 1.00 84.50 177 LEU A O 1
ATOM 1486 N N . ASP A 1 178 ? 11.049 -4.919 -8.301 1.00 83.12 178 ASP A N 1
ATOM 1487 C CA . ASP A 1 178 ? 11.097 -5.356 -6.908 1.00 83.12 178 ASP A CA 1
ATOM 1488 C C . ASP A 1 178 ? 11.755 -4.314 -6.003 1.00 83.12 178 ASP A C 1
ATOM 1490 O O . ASP A 1 178 ? 11.175 -3.785 -5.055 1.00 83.12 178 ASP A O 1
ATOM 1494 N N . LYS A 1 179 ? 13.040 -4.053 -6.254 1.00 87.00 179 LYS A N 1
ATOM 1495 C CA . LYS A 1 179 ? 13.911 -3.386 -5.285 1.00 87.00 179 LYS A CA 1
ATOM 1496 C C . LYS A 1 179 ? 13.816 -1.866 -5.358 1.00 87.00 179 LYS A C 1
ATOM 1498 O O . LYS A 1 179 ? 14.045 -1.204 -4.343 1.00 87.00 179 LYS A O 1
ATOM 1503 N N . MET A 1 180 ? 13.451 -1.330 -6.518 1.00 88.94 180 MET A N 1
ATOM 1504 C CA . MET A 1 180 ? 13.299 0.094 -6.780 1.00 88.94 180 MET A CA 1
ATOM 1505 C C . MET A 1 180 ? 12.282 0.723 -5.835 1.00 88.94 180 MET A C 1
ATOM 1507 O O . MET A 1 180 ? 12.590 1.746 -5.231 1.00 88.94 180 MET A O 1
ATOM 1511 N N . SER A 1 181 ? 11.113 0.105 -5.638 1.00 89.75 181 SER A N 1
ATOM 1512 C CA . SER A 1 181 ? 10.118 0.639 -4.705 1.00 89.75 181 SER A CA 1
ATOM 1513 C C . SER A 1 181 ? 10.685 0.716 -3.286 1.00 89.75 181 SER A C 1
ATOM 1515 O O . SER A 1 181 ? 10.557 1.747 -2.639 1.00 89.75 181 SER A O 1
ATOM 1517 N N . PHE A 1 182 ? 11.402 -0.307 -2.809 1.00 90.00 182 PHE A N 1
ATOM 1518 C CA . PHE A 1 182 ? 12.061 -0.255 -1.497 1.00 90.00 182 PHE A CA 1
ATOM 1519 C C . PHE A 1 182 ? 13.158 0.806 -1.403 1.00 90.00 182 PHE A C 1
ATOM 1521 O O . PHE A 1 182 ? 13.357 1.376 -0.333 1.00 90.00 182 PHE A O 1
ATOM 1528 N N . ASP A 1 183 ? 13.913 1.024 -2.480 1.00 91.25 183 ASP A N 1
ATOM 1529 C CA . ASP A 1 183 ? 14.941 2.063 -2.518 1.00 91.25 183 ASP A CA 1
ATOM 1530 C C . ASP A 1 183 ? 14.306 3.459 -2.438 1.00 91.25 183 ASP A C 1
ATOM 1532 O O . ASP A 1 183 ? 14.768 4.288 -1.654 1.00 91.25 183 ASP A O 1
ATOM 1536 N N . LEU A 1 184 ? 13.203 3.685 -3.164 1.00 92.06 184 LEU A N 1
ATOM 1537 C CA . LEU A 1 184 ? 12.420 4.922 -3.100 1.00 92.06 184 LEU A CA 1
ATOM 1538 C C . LEU A 1 184 ? 11.836 5.146 -1.696 1.00 92.06 184 LEU A C 1
ATOM 1540 O O . LEU A 1 184 ? 12.055 6.191 -1.092 1.00 92.06 184 LEU A O 1
ATOM 1544 N N . MET A 1 185 ? 11.192 4.130 -1.114 1.00 92.75 185 MET A N 1
ATOM 1545 C CA . MET A 1 185 ? 10.572 4.176 0.225 1.00 92.75 185 MET A CA 1
ATOM 1546 C C . MET A 1 185 ? 11.554 4.437 1.382 1.00 92.75 185 MET A C 1
ATOM 1548 O O . MET A 1 185 ? 11.140 4.548 2.540 1.00 92.75 185 MET A O 1
ATOM 1552 N N . ARG A 1 186 ? 12.857 4.494 1.088 1.00 90.62 186 ARG A N 1
ATOM 1553 C CA . ARG A 1 186 ? 13.938 4.739 2.045 1.00 90.62 186 ARG A CA 1
ATOM 1554 C C . ARG A 1 186 ? 14.736 6.009 1.765 1.00 90.62 186 ARG A C 1
ATOM 1556 O O . ARG A 1 186 ? 15.659 6.274 2.535 1.00 90.62 186 ARG A O 1
ATOM 1563 N N . LEU A 1 187 ? 14.402 6.783 0.729 1.00 91.44 187 LEU A N 1
ATOM 1564 C CA . LEU A 1 187 ? 15.121 8.014 0.376 1.00 91.44 187 LEU A CA 1
ATOM 1565 C C . LEU A 1 187 ? 15.255 8.959 1.576 1.00 91.44 187 LEU A C 1
ATOM 1567 O O . LEU A 1 187 ? 16.377 9.336 1.913 1.00 91.44 187 LEU A O 1
ATOM 1571 N N . HIS A 1 188 ? 14.149 9.227 2.283 1.00 88.44 188 HIS A N 1
ATOM 1572 C CA . HIS A 1 188 ? 14.145 10.081 3.474 1.00 88.44 188 HIS A CA 1
ATOM 1573 C C . HIS A 1 188 ? 15.032 9.511 4.595 1.00 88.44 188 HIS A C 1
ATOM 1575 O O . HIS A 1 188 ? 15.976 10.164 5.032 1.00 88.44 188 HIS A O 1
ATOM 1581 N N . SER A 1 189 ? 14.835 8.240 4.985 1.00 88.88 189 SER A N 1
ATOM 1582 C CA . SER A 1 189 ? 15.671 7.582 6.011 1.00 88.88 189 SER A CA 1
ATOM 1583 C C . SER A 1 189 ? 17.168 7.527 5.680 1.00 88.88 189 SER A C 1
ATOM 1585 O O . SER A 1 189 ? 18.001 7.483 6.584 1.00 88.88 189 SER A O 1
ATOM 1587 N N . ASN A 1 190 ? 17.515 7.513 4.391 1.00 91.25 190 ASN A N 1
ATOM 1588 C CA . ASN A 1 190 ? 18.894 7.508 3.915 1.00 91.25 190 ASN A CA 1
ATOM 1589 C C . ASN A 1 190 ? 19.440 8.931 3.684 1.00 91.25 190 ASN A C 1
ATOM 1591 O O . ASN A 1 190 ? 20.580 9.057 3.242 1.00 91.25 190 ASN A O 1
ATOM 1595 N N . LYS A 1 191 ? 18.657 9.978 3.986 1.00 91.94 191 LYS A N 1
ATOM 1596 C CA . LYS A 1 191 ? 19.011 11.396 3.816 1.00 91.94 191 LYS A CA 1
ATOM 1597 C C . LYS A 1 191 ? 19.452 11.734 2.388 1.00 91.94 191 LYS A C 1
ATOM 1599 O O . LYS A 1 191 ? 20.422 12.459 2.187 1.00 91.94 191 LYS A O 1
ATOM 1604 N N . ILE A 1 192 ? 18.769 11.159 1.400 1.00 92.56 192 ILE A N 1
ATOM 1605 C CA . ILE A 1 192 ? 19.036 11.436 -0.012 1.00 92.56 192 ILE A CA 1
ATOM 1606 C C . ILE A 1 192 ? 18.263 12.690 -0.409 1.00 92.56 192 ILE A C 1
ATOM 1608 O O . ILE A 1 192 ? 17.049 12.741 -0.231 1.00 92.56 192 ILE A O 1
ATOM 1612 N N . ASP A 1 193 ? 18.960 13.684 -0.946 1.00 91.50 193 ASP A N 1
ATOM 1613 C CA . ASP A 1 193 ? 18.343 14.874 -1.534 1.00 91.50 193 ASP A CA 1
ATOM 1614 C C . ASP A 1 193 ? 17.702 14.553 -2.895 1.00 91.50 193 ASP A C 1
ATOM 1616 O O . ASP A 1 193 ? 18.180 13.665 -3.611 1.00 91.50 193 ASP A O 1
ATOM 1620 N N . GLU A 1 194 ? 16.655 15.290 -3.280 1.00 89.00 194 GLU A N 1
ATOM 1621 C CA . GLU A 1 194 ? 15.955 15.087 -4.555 1.00 89.00 194 GLU A CA 1
ATOM 1622 C C . GLU A 1 194 ? 16.895 15.125 -5.769 1.00 89.00 194 GLU A C 1
ATOM 1624 O O . GLU A 1 194 ? 16.800 14.276 -6.661 1.00 89.00 194 GLU A O 1
ATOM 1629 N N . SER A 1 195 ? 17.875 16.037 -5.768 1.00 90.31 195 SER A N 1
ATOM 1630 C CA . SER A 1 195 ? 18.873 16.165 -6.840 1.00 90.31 195 SER A CA 1
ATOM 1631 C C . SER A 1 195 ? 19.784 14.938 -6.974 1.00 90.31 195 SER A C 1
ATOM 1633 O O . SER A 1 195 ? 20.379 14.700 -8.027 1.00 90.31 195 SER A O 1
ATOM 1635 N N . GLN A 1 196 ? 19.887 14.125 -5.920 1.00 92.75 196 GLN A N 1
ATOM 1636 C CA . GLN A 1 196 ? 20.772 12.967 -5.848 1.00 92.75 196 GLN A CA 1
ATOM 1637 C C . GLN A 1 196 ? 20.050 11.635 -6.064 1.00 92.75 196 GLN A C 1
ATOM 1639 O O . GLN A 1 196 ? 20.721 10.595 -6.140 1.00 92.75 196 GLN A O 1
ATOM 1644 N N . ILE A 1 197 ? 18.716 11.633 -6.174 1.00 90.94 197 ILE A N 1
ATOM 1645 C CA . ILE A 1 197 ? 17.917 10.412 -6.366 1.00 90.94 197 ILE A CA 1
ATOM 1646 C C . ILE A 1 197 ? 18.437 9.635 -7.573 1.00 90.94 197 ILE A C 1
ATOM 1648 O O . ILE A 1 197 ? 18.666 8.427 -7.481 1.00 90.94 197 ILE A O 1
ATOM 1652 N N . GLU A 1 198 ? 18.695 10.320 -8.690 1.00 88.69 198 GLU A N 1
ATOM 1653 C CA . GLU A 1 198 ? 19.106 9.650 -9.920 1.00 88.69 198 GLU A CA 1
ATOM 1654 C C . GLU A 1 198 ? 20.411 8.876 -9.796 1.00 88.69 198 GLU A C 1
ATOM 1656 O O . GLU A 1 198 ? 20.484 7.675 -10.092 1.00 88.69 198 GLU A O 1
ATOM 1661 N N . THR A 1 199 ? 21.431 9.549 -9.289 1.00 91.75 199 THR A N 1
ATOM 1662 C CA . THR A 1 199 ? 22.746 8.957 -9.081 1.00 91.75 199 THR A CA 1
ATOM 1663 C C . THR A 1 199 ? 22.683 7.793 -8.089 1.00 91.75 199 THR A C 1
ATOM 1665 O O . THR A 1 199 ? 23.274 6.735 -8.341 1.00 91.75 199 THR A O 1
ATOM 1668 N N . ASN A 1 200 ? 21.923 7.937 -6.997 1.00 91.88 200 ASN A N 1
ATOM 1669 C CA . ASN A 1 200 ? 21.805 6.909 -5.963 1.00 91.88 200 ASN A CA 1
ATOM 1670 C C . ASN A 1 200 ? 21.045 5.672 -6.444 1.00 91.88 200 ASN A C 1
ATOM 1672 O O . ASN A 1 200 ? 21.549 4.558 -6.294 1.00 91.88 200 ASN A O 1
ATOM 1676 N N . ILE A 1 201 ? 19.886 5.838 -7.087 1.00 89.00 201 ILE A N 1
ATOM 1677 C CA . ILE A 1 201 ? 19.104 4.703 -7.592 1.00 89.00 201 ILE A CA 1
ATOM 1678 C C . ILE A 1 201 ? 19.889 3.934 -8.661 1.00 89.00 201 ILE A C 1
ATOM 1680 O O . ILE A 1 201 ? 19.918 2.702 -8.625 1.00 89.00 201 ILE A O 1
ATOM 1684 N N . LYS A 1 202 ? 20.620 4.620 -9.556 1.00 89.44 202 LYS A N 1
ATOM 1685 C CA . LYS A 1 202 ? 21.530 3.951 -10.508 1.00 89.44 202 LYS A CA 1
ATOM 1686 C C . LYS A 1 202 ? 22.600 3.125 -9.786 1.00 89.44 202 LYS A C 1
ATOM 1688 O O . LYS A 1 202 ? 22.918 2.017 -10.222 1.00 89.44 202 LYS A O 1
ATOM 1693 N N . ALA A 1 203 ? 23.156 3.629 -8.684 1.00 91.06 203 ALA A N 1
ATOM 1694 C CA . ALA A 1 203 ? 24.131 2.891 -7.885 1.00 91.06 203 ALA A CA 1
ATOM 1695 C C . ALA A 1 203 ? 23.510 1.680 -7.165 1.00 91.06 203 ALA A C 1
ATOM 1697 O O . ALA A 1 203 ? 24.113 0.603 -7.155 1.00 91.06 203 ALA A O 1
ATOM 1698 N N . TYR A 1 204 ? 22.307 1.820 -6.602 1.00 89.88 204 TYR A N 1
ATOM 1699 C CA . TYR A 1 204 ? 21.586 0.720 -5.956 1.00 89.88 204 TYR A CA 1
ATOM 1700 C C . TYR A 1 204 ? 21.209 -0.376 -6.954 1.00 89.88 204 TYR A C 1
ATOM 1702 O O . TYR A 1 204 ? 21.448 -1.551 -6.671 1.00 89.88 204 TYR A O 1
ATOM 1710 N N . LYS A 1 205 ? 20.747 0.006 -8.152 1.00 88.12 205 LYS A N 1
ATOM 1711 C CA . LYS A 1 205 ? 20.488 -0.900 -9.277 1.00 88.12 205 LYS A CA 1
ATOM 1712 C C . LYS A 1 205 ? 21.722 -1.729 -9.635 1.00 88.12 205 LYS A C 1
ATOM 1714 O O . LYS A 1 205 ? 21.638 -2.954 -9.681 1.00 88.12 205 LYS A O 1
ATOM 1719 N N . ARG A 1 206 ? 22.889 -1.092 -9.816 1.00 88.69 206 ARG A N 1
ATOM 1720 C CA . ARG A 1 206 ? 24.152 -1.810 -10.093 1.00 88.69 206 ARG A CA 1
ATOM 1721 C C . ARG A 1 206 ? 24.492 -2.811 -8.986 1.00 88.69 206 ARG A C 1
ATOM 1723 O O . ARG A 1 206 ? 24.781 -3.969 -9.269 1.00 88.69 206 ARG A O 1
ATOM 1730 N N . LYS A 1 207 ? 24.407 -2.390 -7.717 1.00 88.38 207 LYS A N 1
ATOM 1731 C CA . LYS A 1 207 ? 24.659 -3.272 -6.562 1.00 88.38 207 LYS A CA 1
ATOM 1732 C C . LYS A 1 207 ? 23.671 -4.443 -6.496 1.00 88.38 207 LYS A C 1
ATOM 1734 O O . LYS A 1 207 ? 24.063 -5.539 -6.108 1.00 88.38 207 LYS A O 1
ATOM 1739 N N . TRP A 1 208 ? 22.403 -4.221 -6.842 1.00 86.44 208 TRP A N 1
ATOM 1740 C CA . TRP A 1 208 ? 21.385 -5.269 -6.895 1.00 86.44 208 TRP A CA 1
ATOM 1741 C C . TRP A 1 208 ? 21.712 -6.313 -7.960 1.00 86.44 208 TRP A C 1
ATOM 1743 O O . TRP A 1 208 ? 21.849 -7.486 -7.619 1.00 86.44 208 TRP A O 1
ATOM 1753 N N . TYR A 1 209 ? 21.928 -5.891 -9.207 1.00 83.81 209 TYR A N 1
ATOM 1754 C CA . TYR A 1 209 ? 22.196 -6.823 -10.302 1.00 83.81 209 TYR A CA 1
ATOM 1755 C C . TYR A 1 209 ? 23.502 -7.598 -10.123 1.00 83.81 209 TYR A C 1
ATOM 1757 O O . TYR A 1 209 ? 23.517 -8.793 -10.393 1.00 83.81 209 TYR A O 1
ATOM 1765 N N . HIS A 1 210 ? 24.550 -6.999 -9.545 1.00 84.62 210 HIS A N 1
ATOM 1766 C CA . HIS A 1 210 ? 25.750 -7.758 -9.171 1.00 84.62 210 HIS A CA 1
ATOM 1767 C C . HIS A 1 210 ? 25.466 -8.880 -8.160 1.00 84.62 210 HIS A C 1
ATOM 1769 O O . HIS A 1 210 ? 26.065 -9.952 -8.245 1.00 84.62 210 HIS A O 1
ATOM 1775 N N . ARG A 1 211 ? 24.557 -8.665 -7.196 1.00 83.19 211 ARG A N 1
ATOM 1776 C CA . ARG A 1 211 ? 24.165 -9.717 -6.242 1.00 83.19 211 ARG A CA 1
ATOM 1777 C C . ARG A 1 211 ? 23.350 -10.814 -6.911 1.00 83.19 211 ARG A C 1
ATOM 1779 O O . ARG A 1 211 ? 23.630 -11.983 -6.660 1.00 83.19 211 ARG A O 1
ATOM 1786 N N . VAL A 1 212 ? 22.378 -10.444 -7.747 1.00 79.69 212 VAL A N 1
ATOM 1787 C CA . VAL A 1 212 ? 21.549 -11.413 -8.477 1.00 79.69 212 VAL A CA 1
ATOM 1788 C C . VAL A 1 212 ? 22.412 -12.246 -9.417 1.00 79.69 212 VAL A C 1
ATOM 1790 O O . VAL A 1 212 ? 22.337 -13.465 -9.372 1.00 79.69 212 VAL A O 1
ATOM 1793 N N . GLU A 1 213 ? 23.304 -11.623 -10.189 1.00 79.88 213 GLU A N 1
ATOM 1794 C CA . GLU A 1 213 ? 24.235 -12.328 -11.075 1.00 79.88 213 GLU A CA 1
ATOM 1795 C C . GLU A 1 213 ? 25.131 -13.305 -10.305 1.00 79.88 213 GLU A C 1
ATOM 1797 O O . GLU A 1 213 ? 25.308 -14.451 -10.721 1.00 79.88 213 GLU A O 1
ATOM 1802 N N . ARG A 1 214 ? 25.681 -12.881 -9.159 1.00 80.88 214 ARG A N 1
ATOM 1803 C CA . ARG A 1 214 ? 26.502 -13.757 -8.316 1.00 80.88 214 ARG A CA 1
ATOM 1804 C C . ARG A 1 214 ? 25.707 -14.957 -7.801 1.00 80.88 214 ARG A C 1
ATOM 1806 O O . ARG A 1 214 ? 26.247 -16.057 -7.784 1.00 80.88 214 ARG A O 1
ATOM 1813 N N . ALA A 1 215 ? 24.460 -14.752 -7.376 1.00 76.62 215 ALA A N 1
ATOM 1814 C CA . ALA A 1 215 ? 23.590 -15.834 -6.922 1.00 76.62 215 ALA A CA 1
ATOM 1815 C C . ALA A 1 215 ? 23.186 -16.766 -8.077 1.00 76.62 215 ALA A C 1
ATOM 1817 O O . ALA A 1 215 ? 23.214 -17.983 -7.915 1.00 76.62 215 ALA A O 1
ATOM 1818 N N . ALA A 1 216 ? 22.887 -16.207 -9.251 1.00 74.12 216 ALA A N 1
ATOM 1819 C CA . ALA A 1 216 ? 22.453 -16.962 -10.417 1.00 74.12 216 ALA A CA 1
ATOM 1820 C C . ALA A 1 216 ? 23.550 -17.895 -10.945 1.00 74.12 216 ALA A C 1
ATOM 1822 O O . ALA A 1 216 ? 23.300 -19.076 -11.167 1.00 74.12 216 ALA A O 1
ATOM 1823 N N . LYS A 1 217 ? 24.794 -17.403 -11.042 1.00 74.62 217 LYS A N 1
ATOM 1824 C CA . LYS A 1 217 ? 25.963 -18.204 -11.457 1.00 74.62 217 LYS A CA 1
ATOM 1825 C C . LYS A 1 217 ? 26.249 -19.404 -10.548 1.00 74.62 217 LYS A C 1
ATOM 1827 O O . LYS A 1 217 ? 26.938 -20.323 -10.972 1.00 74.62 217 LYS A O 1
ATOM 1832 N N . GLN A 1 218 ? 25.771 -19.383 -9.302 1.00 75.88 218 GLN A N 1
ATOM 1833 C CA . GLN A 1 218 ? 25.958 -20.479 -8.347 1.00 75.88 218 GLN A CA 1
ATOM 1834 C C . GLN A 1 218 ? 24.871 -21.555 -8.442 1.00 75.88 218 GLN A C 1
ATOM 1836 O O . GLN A 1 218 ? 25.070 -22.638 -7.902 1.00 75.88 218 GLN A O 1
ATOM 1841 N N . ARG A 1 219 ? 23.719 -21.251 -9.052 1.00 70.94 219 ARG A N 1
ATOM 1842 C CA . ARG A 1 219 ? 22.501 -22.068 -8.929 1.00 70.94 219 ARG A CA 1
ATOM 1843 C C . ARG A 1 219 ? 21.851 -22.456 -10.253 1.00 70.94 219 ARG A C 1
ATOM 1845 O O . ARG A 1 219 ? 21.081 -23.406 -10.255 1.00 70.94 219 ARG A O 1
ATOM 1852 N N . HIS A 1 220 ? 22.156 -21.764 -11.351 1.00 70.88 220 HIS A N 1
ATOM 1853 C CA . HIS A 1 220 ? 21.432 -21.922 -12.614 1.00 70.88 220 HIS A CA 1
ATOM 1854 C C . HIS A 1 220 ? 22.363 -22.060 -13.814 1.00 70.88 220 HIS A C 1
ATOM 1856 O O . HIS A 1 220 ? 23.526 -21.645 -13.805 1.00 70.88 220 HIS A O 1
ATOM 1862 N N . THR A 1 221 ? 21.825 -22.648 -14.875 1.00 70.12 221 THR A N 1
ATOM 1863 C CA . THR A 1 221 ? 22.512 -22.831 -16.148 1.00 70.12 221 THR A CA 1
ATOM 1864 C C . THR A 1 221 ? 22.671 -21.505 -16.895 1.00 70.12 221 THR A C 1
ATOM 1866 O O . THR A 1 221 ? 21.939 -20.531 -16.693 1.00 70.12 221 THR A O 1
ATOM 1869 N N . LYS A 1 222 ? 23.616 -21.473 -17.844 1.00 74.12 222 LYS A N 1
ATOM 1870 C CA . LYS A 1 222 ? 23.855 -20.305 -18.706 1.00 74.12 222 LYS A CA 1
ATOM 1871 C C . LYS A 1 222 ? 22.592 -19.864 -19.468 1.00 74.12 222 LYS A C 1
ATOM 1873 O O . LYS A 1 222 ? 22.353 -18.668 -19.597 1.00 74.12 222 LYS A O 1
ATOM 1878 N N . ARG A 1 223 ? 21.767 -20.817 -19.921 1.00 74.12 223 ARG A N 1
ATOM 1879 C CA . ARG A 1 223 ? 20.542 -20.559 -20.699 1.00 74.12 223 ARG A CA 1
ATOM 1880 C C . ARG A 1 223 ? 19.447 -19.885 -19.868 1.00 74.12 223 ARG A C 1
ATOM 1882 O O . ARG A 1 223 ? 18.818 -18.940 -20.335 1.00 74.12 223 ARG A O 1
ATOM 1889 N N . GLU A 1 224 ? 19.223 -20.351 -18.642 1.00 70.50 224 GLU A N 1
ATOM 1890 C CA . GLU A 1 224 ? 18.236 -19.760 -17.725 1.00 70.50 224 GLU A CA 1
ATOM 1891 C C . GLU A 1 224 ? 18.611 -18.317 -17.380 1.00 70.50 224 GLU A C 1
ATOM 1893 O O . GLU A 1 224 ? 17.770 -17.417 -17.401 1.00 70.50 224 GLU A O 1
ATOM 1898 N N . TYR A 1 225 ? 19.905 -18.078 -17.162 1.00 72.06 225 TYR A N 1
ATOM 1899 C CA . TYR A 1 225 ? 20.439 -16.744 -16.931 1.00 72.06 225 TYR A CA 1
ATOM 1900 C C . TYR A 1 225 ? 20.273 -15.813 -18.147 1.00 72.06 225 TYR A C 1
ATOM 1902 O O . TYR A 1 225 ? 19.866 -14.664 -17.985 1.00 72.06 225 TYR A O 1
ATOM 1910 N N . GLU A 1 226 ? 20.520 -16.290 -19.371 1.00 75.50 226 GLU A N 1
ATOM 1911 C CA . GLU A 1 226 ? 20.311 -15.511 -20.604 1.00 75.50 226 GLU A CA 1
ATOM 1912 C C . GLU A 1 226 ? 18.835 -15.131 -20.821 1.00 75.50 226 GLU A C 1
ATOM 1914 O O . GLU A 1 226 ? 18.533 -13.988 -21.180 1.00 75.50 226 GLU A O 1
ATOM 1919 N N . ASN A 1 227 ? 17.906 -16.049 -20.538 1.00 72.69 227 ASN A N 1
ATOM 1920 C CA . ASN A 1 227 ? 16.468 -15.769 -20.588 1.00 72.69 227 ASN A CA 1
ATOM 1921 C C . ASN A 1 227 ? 16.062 -14.697 -19.565 1.00 72.69 227 ASN A C 1
ATOM 1923 O O . ASN A 1 227 ? 15.356 -13.746 -19.913 1.00 72.69 227 ASN A O 1
ATOM 1927 N N . TYR A 1 228 ? 16.555 -14.807 -18.328 1.00 74.81 228 TYR A N 1
ATOM 1928 C CA . TYR A 1 228 ? 16.354 -13.793 -17.295 1.00 74.81 228 TYR A CA 1
ATOM 1929 C C . TYR A 1 228 ? 16.907 -12.424 -17.728 1.00 74.81 228 TYR A C 1
ATOM 1931 O O . TYR A 1 228 ? 16.211 -11.416 -17.615 1.00 74.81 228 TYR A O 1
ATOM 1939 N N . LEU A 1 229 ? 18.110 -12.366 -18.311 1.00 73.12 229 LEU A N 1
ATOM 1940 C CA . LEU A 1 229 ? 18.691 -11.115 -18.815 1.00 73.12 229 LEU A CA 1
ATOM 1941 C C . LEU A 1 229 ? 17.855 -10.471 -19.932 1.00 73.12 229 LEU A C 1
ATOM 1943 O O . LEU A 1 229 ? 17.754 -9.243 -19.998 1.00 73.12 229 LEU A O 1
ATOM 1947 N N . LYS A 1 230 ? 17.228 -11.272 -20.801 1.00 74.12 230 LYS A N 1
ATOM 1948 C CA . LYS A 1 230 ? 16.313 -10.771 -21.839 1.00 74.12 230 LYS A CA 1
ATOM 1949 C C . LYS A 1 230 ? 15.030 -10.181 -21.239 1.00 74.12 230 LYS A C 1
ATOM 1951 O O . LYS A 1 230 ? 14.556 -9.138 -21.695 1.00 74.12 230 LYS A O 1
ATOM 1956 N N . LEU A 1 231 ? 14.491 -10.807 -20.193 1.00 71.56 231 LEU A N 1
ATOM 1957 C CA . LEU A 1 231 ? 13.345 -10.282 -19.448 1.00 71.56 231 LEU A CA 1
ATOM 1958 C C . LEU A 1 231 ? 13.700 -8.971 -18.722 1.00 71.56 231 LEU A C 1
ATOM 1960 O O . LEU A 1 231 ? 12.972 -7.982 -18.834 1.00 71.56 231 LEU A O 1
ATOM 1964 N N . VAL A 1 232 ? 14.849 -8.928 -18.042 1.00 71.88 232 VAL A N 1
ATOM 1965 C CA . VAL A 1 232 ? 15.387 -7.723 -17.386 1.00 71.88 232 VAL A CA 1
ATOM 1966 C C . VAL A 1 232 ? 15.559 -6.575 -18.379 1.00 71.88 232 VAL A C 1
ATOM 1968 O O . VAL A 1 232 ? 15.128 -5.459 -18.107 1.00 71.88 232 VAL A O 1
ATOM 1971 N N . SER A 1 233 ? 16.178 -6.818 -19.537 1.00 68.19 233 SER A N 1
ATOM 1972 C CA . SER A 1 233 ? 16.443 -5.748 -20.507 1.00 68.19 233 SER A CA 1
ATOM 1973 C C . S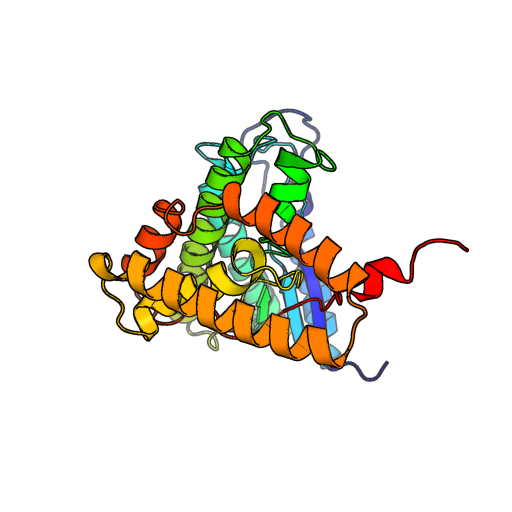ER A 1 233 ? 15.158 -5.157 -21.089 1.00 68.19 233 SER A C 1
ATOM 1975 O O . SER A 1 233 ? 15.062 -3.940 -21.242 1.00 68.19 233 SER A O 1
ATOM 1977 N N . THR A 1 234 ? 14.148 -5.995 -21.329 1.00 70.50 234 THR A N 1
ATOM 1978 C CA . THR A 1 234 ? 12.834 -5.563 -21.823 1.00 70.50 234 THR A CA 1
ATOM 1979 C C . THR A 1 234 ? 12.092 -4.733 -20.771 1.00 70.50 234 THR A C 1
ATOM 1981 O O . THR A 1 234 ? 11.600 -3.646 -21.062 1.00 70.50 234 THR A O 1
ATOM 1984 N N . THR A 1 235 ? 12.041 -5.209 -19.525 1.00 67.00 235 THR A N 1
ATOM 1985 C CA . THR A 1 235 ? 11.345 -4.526 -18.418 1.00 67.00 235 THR A CA 1
ATOM 1986 C C . THR A 1 235 ? 12.026 -3.218 -18.002 1.00 67.00 235 THR A C 1
ATOM 1988 O O . THR A 1 235 ? 11.343 -2.214 -17.797 1.00 67.00 235 THR A O 1
ATOM 1991 N N . ALA A 1 236 ? 13.360 -3.177 -17.953 1.00 66.38 236 ALA A N 1
ATOM 1992 C CA . ALA A 1 236 ? 14.125 -1.985 -17.581 1.00 66.38 236 ALA A CA 1
ATOM 1993 C C . ALA A 1 236 ? 13.928 -0.800 -18.546 1.00 66.38 236 ALA A C 1
ATOM 1995 O O . ALA A 1 236 ? 14.024 0.353 -18.129 1.00 66.38 236 ALA A O 1
ATOM 1996 N N . GLN A 1 237 ? 13.638 -1.060 -19.826 1.00 66.94 237 GLN A N 1
ATOM 1997 C CA . GLN A 1 237 ? 13.312 -0.010 -20.801 1.00 66.94 237 GLN A CA 1
ATOM 1998 C C . GLN A 1 237 ? 11.913 0.584 -20.583 1.00 66.94 237 GLN A C 1
ATOM 2000 O O . GLN A 1 237 ? 11.670 1.738 -20.933 1.00 66.94 237 GLN A O 1
ATOM 2005 N N . LEU A 1 238 ? 10.995 -0.184 -19.992 1.00 67.81 238 LEU A N 1
ATOM 2006 C CA . LEU A 1 238 ? 9.605 0.220 -19.775 1.00 67.81 238 LEU A CA 1
ATOM 2007 C C . LEU A 1 238 ? 9.417 1.048 -18.499 1.00 67.81 238 LEU A C 1
ATOM 2009 O O . LEU A 1 238 ? 8.449 1.804 -18.407 1.00 67.81 238 LEU A O 1
ATOM 2013 N N . LEU A 1 239 ? 10.326 0.916 -17.528 1.00 68.12 239 LEU A N 1
ATOM 2014 C CA . LEU A 1 239 ? 10.221 1.532 -16.205 1.00 68.12 239 LEU A CA 1
ATOM 2015 C C . LEU A 1 239 ? 11.486 2.310 -15.824 1.00 68.12 239 LEU A C 1
ATOM 2017 O O . LEU A 1 239 ? 12.285 1.837 -15.015 1.00 68.12 239 LEU A O 1
ATOM 2021 N N . PRO A 1 240 ? 11.683 3.533 -16.351 1.00 67.62 240 PRO A N 1
ATOM 2022 C CA . PRO A 1 240 ? 12.769 4.372 -15.881 1.00 67.62 240 PRO A CA 1
ATOM 2023 C C . PRO A 1 240 ? 12.494 4.766 -14.418 1.00 67.62 240 PRO A C 1
ATOM 2025 O O . PRO A 1 240 ? 11.429 5.331 -14.144 1.00 67.62 240 PRO A O 1
ATOM 2028 N N . PRO A 1 241 ? 13.431 4.547 -13.479 1.00 58.69 241 PRO A N 1
ATOM 2029 C CA . PRO A 1 241 ? 13.195 4.767 -12.050 1.00 58.69 241 PRO A CA 1
ATOM 2030 C C . PRO A 1 241 ? 12.780 6.197 -11.661 1.00 58.69 241 PRO A C 1
ATOM 2032 O O . PRO A 1 241 ? 12.139 6.394 -10.634 1.00 58.69 241 PRO A O 1
ATOM 2035 N N . PHE A 1 242 ? 13.086 7.198 -12.493 1.00 63.91 242 PHE A N 1
ATOM 2036 C CA . PHE A 1 242 ? 12.803 8.624 -12.239 1.00 63.91 242 PHE A CA 1
ATOM 2037 C C . PHE A 1 242 ? 11.441 9.089 -12.755 1.00 63.91 242 PHE A C 1
ATOM 2039 O O . PHE A 1 242 ? 11.117 10.274 -12.726 1.00 63.91 242 PHE A O 1
ATOM 2046 N N . SER A 1 243 ? 10.628 8.152 -13.235 1.00 77.94 243 SER A N 1
ATOM 2047 C CA . SER A 1 243 ? 9.315 8.453 -13.807 1.00 77.94 243 SER A CA 1
ATOM 2048 C C . SER A 1 243 ? 8.225 8.626 -12.743 1.00 77.94 243 SER A C 1
ATOM 2050 O O . SER A 1 243 ? 7.142 9.111 -13.066 1.00 77.94 243 SER A O 1
ATOM 2052 N N . LEU A 1 244 ? 8.494 8.238 -11.489 1.00 90.31 244 LEU A N 1
ATOM 2053 C CA 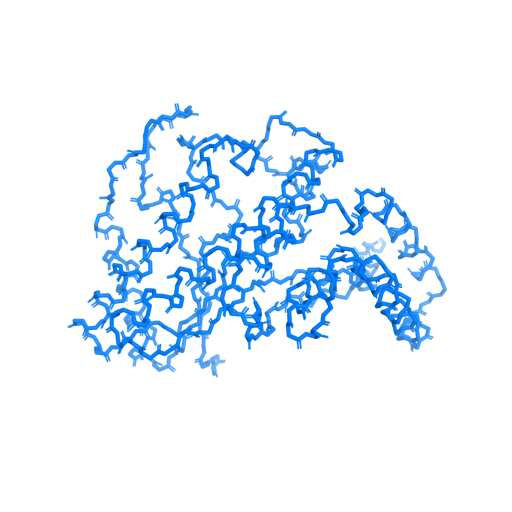. LEU A 1 244 ? 7.512 8.191 -10.399 1.00 90.31 244 LEU A CA 1
ATOM 2054 C C . LEU A 1 244 ? 7.467 9.502 -9.595 1.00 90.31 244 LEU A C 1
ATOM 2056 O O . LEU A 1 244 ? 7.748 9.535 -8.396 1.00 90.31 244 LEU A O 1
ATOM 2060 N N . LYS A 1 245 ? 7.147 10.608 -10.275 1.00 92.38 245 LYS A N 1
ATOM 2061 C CA . LYS A 1 245 ? 7.198 11.957 -9.687 1.00 92.38 245 LYS A CA 1
ATOM 2062 C C . LYS A 1 245 ? 6.235 12.135 -8.514 1.00 92.38 245 LYS A C 1
ATOM 2064 O O . LYS A 1 245 ? 6.618 12.727 -7.512 1.00 92.38 245 LYS A O 1
ATOM 2069 N N . LYS A 1 246 ? 5.001 11.623 -8.607 1.00 94.50 246 LYS A N 1
ATOM 2070 C CA . LYS A 1 246 ? 4.023 11.738 -7.508 1.00 94.50 246 LYS A CA 1
ATOM 2071 C C . LYS A 1 246 ? 4.452 10.929 -6.294 1.00 94.50 246 LYS A C 1
ATOM 2073 O O . LYS A 1 246 ? 4.200 11.340 -5.169 1.00 94.50 246 LYS A O 1
ATOM 2078 N N . THR A 1 247 ? 5.068 9.776 -6.528 1.00 95.06 247 THR A N 1
ATOM 2079 C CA . THR A 1 247 ? 5.592 8.903 -5.478 1.00 95.06 247 THR A CA 1
ATOM 2080 C C . THR A 1 247 ? 6.733 9.586 -4.748 1.00 95.06 247 THR A C 1
ATOM 2082 O O . THR A 1 247 ? 6.706 9.643 -3.526 1.00 95.06 247 THR A O 1
ATOM 2085 N N . ILE A 1 248 ? 7.694 10.143 -5.491 1.00 94.06 248 ILE A N 1
ATOM 2086 C CA . ILE A 1 248 ? 8.813 10.898 -4.921 1.00 94.06 248 ILE A CA 1
ATOM 2087 C C . ILE A 1 248 ? 8.283 12.071 -4.094 1.00 94.06 248 ILE A C 1
ATOM 2089 O O . ILE A 1 248 ? 8.605 12.150 -2.914 1.00 94.06 248 ILE A O 1
ATOM 2093 N N . GLN A 1 249 ? 7.397 12.900 -4.656 1.00 94.75 249 GLN A N 1
ATOM 2094 C CA . GLN A 1 249 ? 6.803 14.021 -3.922 1.00 94.75 249 GLN A CA 1
ATOM 2095 C C . GLN A 1 249 ? 6.110 13.557 -2.634 1.00 94.75 249 GLN A C 1
ATOM 2097 O O . GLN A 1 249 ? 6.369 14.098 -1.568 1.00 94.75 249 GLN A O 1
ATOM 2102 N N . ALA A 1 250 ? 5.287 12.504 -2.704 1.00 95.88 250 ALA A N 1
ATOM 2103 C CA . ALA A 1 250 ? 4.609 11.969 -1.526 1.00 95.88 250 ALA A CA 1
ATOM 2104 C C . ALA A 1 250 ? 5.591 11.486 -0.445 1.00 95.88 250 ALA A C 1
ATOM 2106 O O . ALA A 1 250 ? 5.280 11.590 0.735 1.00 95.88 250 ALA A O 1
ATOM 2107 N N . ILE A 1 251 ? 6.761 10.958 -0.826 1.00 95.38 251 ILE A N 1
ATOM 2108 C CA . ILE A 1 251 ? 7.802 10.537 0.122 1.00 95.38 251 ILE A CA 1
ATOM 2109 C C . ILE A 1 251 ? 8.405 11.742 0.854 1.00 95.38 251 ILE A C 1
ATOM 2111 O O . ILE A 1 251 ? 8.598 11.642 2.062 1.00 95.38 251 ILE A O 1
ATOM 2115 N N . TYR A 1 252 ? 8.691 12.849 0.162 1.00 93.88 252 TYR A N 1
ATOM 2116 C CA . TYR A 1 252 ? 9.285 14.047 0.779 1.00 93.88 252 TYR A CA 1
ATOM 2117 C C . TYR A 1 252 ? 8.272 14.921 1.526 1.00 93.88 252 TYR A C 1
ATOM 2119 O O . TYR A 1 252 ? 8.631 15.533 2.525 1.00 93.88 252 TYR A O 1
ATOM 2127 N N . ASP A 1 253 ? 7.006 14.932 1.104 1.00 94.88 253 ASP A N 1
ATOM 2128 C CA . ASP A 1 253 ? 5.918 15.598 1.839 1.00 94.88 253 ASP A CA 1
ATOM 2129 C C . ASP A 1 253 ? 5.587 14.888 3.158 1.00 94.88 253 ASP A C 1
ATOM 2131 O O . ASP A 1 253 ? 4.867 15.413 4.010 1.00 94.88 253 ASP A O 1
ATOM 2135 N N . SER A 1 254 ? 6.054 13.652 3.304 1.00 94.69 254 SER A N 1
ATOM 2136 C CA . SER A 1 254 ? 5.653 12.798 4.395 1.00 94.69 254 SER A CA 1
ATOM 2137 C C . SER A 1 254 ? 6.424 13.070 5.692 1.00 94.69 254 SER A C 1
ATOM 2139 O O . SER A 1 254 ? 7.653 13.128 5.679 1.00 94.69 254 SER A O 1
ATOM 2141 N N . PRO A 1 255 ? 5.745 13.083 6.856 1.00 90.38 255 PRO A N 1
ATOM 2142 C CA . PRO A 1 255 ? 6.404 13.259 8.146 1.00 90.38 255 PRO A CA 1
ATOM 2143 C C . PRO A 1 255 ? 7.133 12.007 8.671 1.00 90.38 255 PRO A C 1
ATOM 2145 O O . PRO A 1 255 ? 7.804 12.103 9.697 1.00 90.38 255 PRO A O 1
ATOM 2148 N N . GLN A 1 256 ? 6.991 10.824 8.048 1.00 88.94 256 GLN A N 1
ATOM 2149 C CA . GLN A 1 256 ? 7.652 9.596 8.540 1.00 88.94 256 GLN A CA 1
ATOM 2150 C C . GLN A 1 256 ? 8.875 9.210 7.704 1.00 88.94 256 GLN A C 1
ATOM 2152 O O . GLN A 1 256 ? 8.780 9.047 6.488 1.00 88.94 256 GLN A O 1
ATOM 2157 N N . ASP A 1 257 ? 9.980 8.894 8.385 1.00 85.62 257 ASP A N 1
ATOM 2158 C CA . ASP A 1 257 ? 11.267 8.575 7.751 1.00 85.62 257 ASP A CA 1
ATOM 2159 C C . ASP A 1 257 ? 11.296 7.285 6.932 1.00 85.62 257 ASP A C 1
ATOM 2161 O O . ASP A 1 257 ? 12.042 7.169 5.956 1.00 85.62 257 ASP A O 1
ATOM 2165 N N . LYS A 1 258 ? 10.536 6.278 7.364 1.00 85.00 258 LYS A N 1
ATOM 2166 C CA . LYS A 1 258 ? 10.500 4.948 6.750 1.00 85.00 258 LYS A CA 1
ATOM 2167 C C . LYS A 1 258 ? 9.087 4.670 6.275 1.00 85.00 258 LYS A C 1
ATOM 2169 O O . LYS A 1 258 ? 8.147 4.870 7.033 1.00 85.00 258 LYS A O 1
ATOM 2174 N N . LYS A 1 259 ? 8.960 4.153 5.051 1.00 90.81 259 LYS A N 1
ATOM 2175 C CA . LYS A 1 259 ? 7.668 3.773 4.456 1.00 90.81 259 LYS A CA 1
ATOM 2176 C C . LYS A 1 259 ? 7.441 2.279 4.359 1.00 90.81 259 LYS A C 1
ATOM 2178 O O . LYS A 1 259 ? 6.458 1.853 3.783 1.00 90.81 259 LYS A O 1
ATOM 2183 N N . VAL A 1 260 ? 8.339 1.463 4.889 1.00 91.50 260 VAL A N 1
ATOM 2184 C CA . VAL A 1 260 ? 8.188 0.007 4.937 1.00 91.50 260 VAL A CA 1
ATOM 2185 C C . VAL A 1 260 ? 8.697 -0.447 6.293 1.00 91.50 260 VAL A C 1
ATOM 2187 O O . VAL A 1 260 ? 9.868 -0.229 6.610 1.00 91.50 260 VAL A O 1
ATOM 2190 N N . GLU A 1 261 ? 7.825 -1.057 7.091 1.00 94.19 261 GLU A N 1
ATOM 2191 C CA . GLU A 1 261 ? 8.154 -1.446 8.468 1.00 94.19 261 GLU A CA 1
ATOM 2192 C C . GLU A 1 261 ? 8.478 -2.938 8.613 1.00 94.19 261 GLU A C 1
ATOM 2194 O O . GLU A 1 261 ? 9.185 -3.322 9.542 1.00 94.19 261 GLU A O 1
ATOM 2199 N N . TYR A 1 262 ? 8.038 -3.769 7.666 1.00 93.88 262 TYR A N 1
ATOM 2200 C CA . TYR A 1 262 ? 8.405 -5.182 7.570 1.00 93.88 262 TYR A CA 1
ATOM 2201 C C . TYR A 1 262 ? 8.406 -5.649 6.111 1.00 93.88 262 TYR A C 1
ATOM 2203 O O . TYR A 1 262 ? 7.788 -5.026 5.246 1.00 93.88 262 TYR A O 1
ATOM 2211 N N . LEU A 1 263 ? 9.112 -6.742 5.825 1.00 87.88 263 LEU A N 1
ATOM 2212 C CA . LEU A 1 263 ? 9.145 -7.339 4.492 1.00 87.88 263 LEU A CA 1
ATOM 2213 C C . LEU A 1 263 ? 8.002 -8.352 4.353 1.00 87.88 263 LEU A C 1
ATOM 2215 O O . LEU A 1 263 ? 7.949 -9.320 5.107 1.00 87.88 263 LEU A O 1
ATOM 2219 N N . ALA A 1 264 ? 7.126 -8.137 3.375 1.00 88.31 264 ALA A N 1
ATOM 2220 C CA . ALA A 1 264 ? 6.182 -9.132 2.881 1.00 88.31 264 ALA A CA 1
ATOM 2221 C C . ALA A 1 264 ? 6.543 -9.422 1.421 1.00 88.31 264 ALA A C 1
ATOM 2223 O O . ALA A 1 264 ? 6.653 -8.498 0.609 1.00 88.31 264 ALA A O 1
ATOM 2224 N N . MET A 1 265 ? 6.824 -10.683 1.112 1.00 86.12 265 MET A N 1
ATOM 2225 C CA . MET A 1 265 ? 7.272 -11.082 -0.212 1.00 86.12 265 MET A CA 1
ATOM 2226 C C . MET A 1 265 ? 6.864 -12.519 -0.489 1.00 86.12 265 MET A C 1
ATOM 2228 O O . MET A 1 265 ? 7.197 -13.414 0.289 1.00 86.12 265 MET A O 1
ATOM 2232 N N . ASP A 1 266 ? 6.226 -12.727 -1.631 1.00 84.06 266 ASP A N 1
ATOM 2233 C CA . ASP A 1 266 ? 6.065 -14.047 -2.207 1.00 84.06 266 ASP A CA 1
ATOM 2234 C C . ASP A 1 266 ? 7.317 -14.353 -3.030 1.00 84.06 266 ASP A C 1
ATOM 2236 O O . ASP A 1 266 ? 7.654 -13.664 -4.002 1.00 84.06 266 ASP A O 1
ATOM 2240 N N . ILE A 1 267 ? 8.068 -15.351 -2.567 1.00 73.56 267 ILE A N 1
ATOM 2241 C CA . ILE A 1 267 ? 9.294 -15.788 -3.225 1.00 73.56 267 ILE A CA 1
ATOM 2242 C C . ILE A 1 267 ? 8.899 -16.770 -4.314 1.00 73.56 267 ILE A C 1
ATOM 2244 O O . ILE A 1 267 ? 8.608 -17.932 -4.042 1.00 73.56 267 ILE A O 1
ATOM 2248 N N . TYR A 1 268 ? 8.941 -16.288 -5.546 1.00 68.31 268 TYR A N 1
ATOM 2249 C CA . TYR A 1 268 ? 8.970 -17.130 -6.725 1.00 68.31 268 TYR A CA 1
ATOM 2250 C C . TYR A 1 268 ? 10.381 -17.042 -7.270 1.00 68.31 268 TYR A C 1
ATOM 2252 O O . TYR A 1 268 ? 10.869 -15.956 -7.574 1.00 68.31 268 TYR A O 1
ATOM 2260 N N . ASP A 1 269 ? 11.075 -18.171 -7.321 1.00 63.53 269 ASP A N 1
ATOM 2261 C CA . ASP A 1 269 ? 12.391 -18.190 -7.931 1.00 63.53 269 ASP A CA 1
ATOM 2262 C C . ASP A 1 269 ? 12.185 -18.013 -9.451 1.00 63.53 269 ASP A C 1
ATOM 2264 O O . ASP A 1 269 ? 11.608 -18.897 -10.094 1.00 63.53 269 ASP A O 1
ATOM 2268 N N . PRO A 1 270 ? 12.607 -16.883 -10.055 1.00 59.06 270 PRO A N 1
ATOM 2269 C CA . PRO A 1 270 ? 12.399 -16.646 -11.482 1.00 59.06 270 PRO A CA 1
ATOM 2270 C C . PRO A 1 270 ? 13.103 -17.699 -12.346 1.00 59.06 270 PRO A C 1
ATOM 2272 O O . PRO A 1 270 ? 12.724 -17.892 -13.501 1.00 59.06 270 PRO A O 1
ATOM 2275 N N . PHE A 1 271 ? 14.078 -18.415 -11.785 1.00 61.19 271 PHE A N 1
ATOM 2276 C CA . PHE A 1 271 ? 14.753 -19.529 -12.424 1.00 61.19 271 PHE A CA 1
ATOM 2277 C C . PHE A 1 271 ? 13.979 -20.858 -12.287 1.00 61.19 271 PHE A C 1
ATOM 2279 O O . PHE A 1 271 ? 14.082 -21.693 -13.176 1.00 61.19 271 PHE A O 1
ATOM 2286 N N . THR A 1 272 ? 13.119 -21.037 -11.272 1.00 49.50 272 THR A N 1
ATOM 2287 C CA . THR A 1 272 ? 12.269 -22.250 -11.134 1.00 49.50 272 THR A CA 1
ATOM 2288 C C . THR A 1 272 ? 11.125 -22.327 -12.144 1.00 49.50 272 THR A C 1
ATOM 2290 O O . THR A 1 272 ? 10.648 -23.413 -12.457 1.00 49.50 272 THR A O 1
ATOM 2293 N N . SER A 1 273 ? 10.702 -21.198 -12.725 1.00 42.97 273 SER A N 1
ATOM 2294 C CA . SER A 1 273 ? 9.649 -21.190 -13.757 1.00 42.97 273 SER A CA 1
ATOM 2295 C C . SER A 1 273 ? 10.039 -21.922 -15.053 1.00 42.97 273 SER A C 1
ATOM 2297 O O . SER A 1 273 ? 9.169 -22.240 -15.861 1.00 42.97 273 SER A O 1
ATOM 2299 N N . ILE A 1 274 ? 11.330 -22.227 -15.243 1.00 40.25 274 ILE A N 1
ATOM 2300 C CA . ILE A 1 274 ? 11.850 -22.963 -16.405 1.00 40.25 274 ILE A CA 1
ATOM 2301 C C . ILE A 1 274 ? 11.727 -24.487 -16.206 1.00 40.25 274 ILE A C 1
ATOM 2303 O O . ILE A 1 274 ? 11.555 -25.210 -17.189 1.00 40.25 274 ILE A O 1
ATOM 2307 N N . GLU A 1 275 ? 11.690 -24.968 -14.958 1.00 33.03 275 GLU A N 1
ATOM 2308 C CA . GLU A 1 275 ? 11.449 -26.381 -14.616 1.00 33.03 275 GLU A CA 1
ATOM 2309 C C . GLU A 1 275 ? 9.981 -26.802 -14.814 1.00 33.03 275 GLU A C 1
ATOM 2311 O O . GLU A 1 275 ? 9.683 -27.988 -14.914 1.00 33.03 275 GLU A O 1
ATOM 2316 N N . ALA A 1 276 ? 9.061 -25.838 -14.932 1.00 28.16 276 ALA A N 1
ATOM 2317 C CA . ALA A 1 276 ? 7.639 -26.067 -15.202 1.00 28.16 276 ALA A CA 1
ATOM 2318 C C . ALA A 1 276 ? 7.301 -26.153 -16.707 1.00 28.16 276 ALA A C 1
ATOM 2320 O O . ALA A 1 276 ? 6.143 -25.987 -17.096 1.00 28.16 276 ALA A O 1
ATOM 2321 N N . SER A 1 277 ? 8.296 -26.400 -17.565 1.00 24.20 277 SER A N 1
ATOM 2322 C CA . SER A 1 277 ? 8.030 -26.831 -18.940 1.00 24.20 277 SER A CA 1
ATOM 2323 C C . SER A 1 277 ? 7.583 -28.297 -18.887 1.00 24.20 277 SER A C 1
ATOM 2325 O O . SER A 1 277 ? 8.327 -29.106 -18.328 1.00 24.20 277 SER A O 1
ATOM 2327 N N . PRO A 1 278 ? 6.398 -28.675 -19.406 1.00 25.55 278 PRO A N 1
ATOM 2328 C CA . PRO A 1 278 ? 6.064 -30.089 -19.513 1.00 25.55 278 PRO A CA 1
ATOM 2329 C C . PRO A 1 278 ? 7.137 -30.796 -20.364 1.00 25.55 278 PRO A C 1
ATOM 2331 O O . PRO A 1 278 ? 7.683 -30.155 -21.270 1.00 25.55 278 PRO A O 1
ATOM 2334 N N . PRO A 1 279 ? 7.469 -32.060 -20.041 1.00 32.31 279 PRO A N 1
ATOM 2335 C CA . PRO A 1 279 ? 8.479 -32.829 -20.764 1.00 32.31 279 PRO A CA 1
ATOM 2336 C C . PRO A 1 279 ? 8.182 -32.937 -22.264 1.00 32.31 279 PRO A C 1
ATOM 2338 O O . PRO A 1 279 ? 6.985 -32.978 -22.636 1.00 32.31 279 PRO A O 1
#

Secondary structure (DSSP, 8-state):
---SEEEEE--HHHHS--S-SS--SPPPP-HHHHHHHHHHHHHHHHTTPEEEEEEESS---TTS-TTGGGSSSHHHHHHHHHHHHHHHHHHHHHHHHS----EEEEEESTTTHHHIIIII--S--S--SHHHHHHHHHHHHHHHHHHHHHHHHHHHHTT----EEEEEEE--S-IIIIIHHHHHTTTTTTT--GGGHHHHHHHHHHHHHHHHHHHHHHHS-HHHHHHHHHHHHHHHHH--GGG-HHHHHHHHS-S-S-S-SS-EEE---TTGGGTTS--

Foldseek 3Di:
DPAQADEDEDAQCLQFPDPDQAADPGHDGDVVSLVVVLVVCLVCVVVNHAYAYEHDDLDHHSNAALLLLLDPCSLVVSLVSLLVSQLSSQVSNCVRPNAHHAHYADEEALLCSLCCVAPVNVGDDDHHDLVSSLSSSLSVLLSLLSSLQSNQVSCVVVVHDGHAYHHEHEDLLQCLRPVLSQLLQQCLVVVPDPVCSLVVSVVVNVVSVVVVVVVCVVPHDPVLVVVSVVVNVVVCVSGPSPSNVSNNVSSVVGPDNGSHRDYHYDDDPNSVVVVPDDD

Sequence (279 aa):
MGCNAFRMGIAWSRIQPTTFLEPYPPPKWDSDAVAHYAKILETLITYKMEPILTLHHFTHPMWLDIDLWLSKKGPQLFIEFATRIVDELNQKLLKRVNRTLTYFIVFNEPNLFPILLYLIGSHPHQKKGPRSLLKTYDAIFSIYVKIFDQLHDLYKNHLWKKPSISYNLFSTCIHELDKMSFDLMRLHSNKIDESQIETNIKAYKRKWYHRVERAAKQRHTKREYENYLKLVSTTAQLLPPFSLKKTIQAIYDSPQDKKVEYLAMDIYDPFTSIEASPP

Radius of gyration: 19.91 Å; chains: 1; bounding box: 52×49×46 Å